Protein AF-U2D184-F1 (afdb_monomer_lite)

Foldseek 3Di:
DDDDDDDDPPDDPDDDDDDDDDDDDDDDDDDPDDDPDDPPDQAEEEEEELCQQQDPADQADDQLSQLVCQLVVVVVHHYAYDNYCPCLVVGQAYEYEYEALPRDDDPVSVPDPRYDYFYCNVPQLHTDDDDPSSQLAAGNLCNCVVVCVVQQPDPVSCVSRLNSPAEQEHAQKEADCPLPVPHSRNVGNFIEGGHQCVRRDDLNHQEYEHAYQAQVRYPCNVVSLVVVQVSLGAYAYPHAHAPVPDDPVNVVSVVSGHHDDDGHHDPPDPVD

Sequence (272 aa):
CRNHGSKWKIILPGRMQGKGRKKRGSQRGEENRNYPYGKEQALRIGIIDADLLYRKRHRFPNLACMKLSAYWKEQGFETELLLDYSQAGEYDRLYVSKVFTDTFVPEHILTRETTIYGGTGFFYDKAPVLPEAVEHHTPDYHLYDQMVKEHSEGEKKKKEFQFYTEYSIGFLTRGCFRKCSFCVNKNSTGAAPASPLEEFYDPSRKKLCFLDDNFFACAGWEKIFSSVLETGRRFQFRQGLDLRIMQKRQMELLASGKLDNGMIFAFDHIKD

Structure (mmCIF, N/CA/C/O backbone):
data_AF-U2D184-F1
#
_entry.id   AF-U2D184-F1
#
loop_
_atom_site.group_PDB
_atom_site.id
_atom_site.type_symbol
_atom_site.label_atom_id
_atom_site.label_alt_id
_atom_site.label_comp_id
_atom_site.label_asym_id
_atom_site.label_entity_id
_atom_site.label_seq_id
_atom_site.pdbx_PDB_ins_code
_atom_site.Cartn_x
_atom_site.Cartn_y
_atom_site.Cartn_z
_atom_site.occupancy
_atom_site.B_iso_or_equiv
_atom_site.auth_seq_id
_atom_site.auth_comp_id
_atom_site.auth_asym_id
_atom_site.auth_atom_id
_atom_site.pdbx_PDB_model_num
ATOM 1 N N . CYS A 1 1 ? -16.614 10.306 -38.871 1.00 27.78 1 CYS A N 1
ATOM 2 C CA . CYS A 1 1 ? -15.542 10.173 -39.879 1.00 27.78 1 CYS A CA 1
ATOM 3 C C . CYS A 1 1 ? -14.256 9.667 -39.228 1.00 27.78 1 CYS A C 1
ATOM 5 O O . CYS A 1 1 ? -13.783 10.307 -38.307 1.00 27.78 1 CYS A O 1
ATOM 7 N N . ARG A 1 2 ? -13.728 8.549 -39.755 1.00 25.23 2 ARG A N 1
ATOM 8 C CA . ARG A 1 2 ? -12.361 7.992 -39.616 1.00 25.23 2 ARG A CA 1
ATOM 9 C C . ARG A 1 2 ? -11.878 7.501 -38.235 1.00 25.23 2 ARG A C 1
ATOM 11 O O . ARG A 1 2 ? -11.193 8.196 -37.502 1.00 25.23 2 ARG A O 1
ATOM 18 N N . ASN A 1 3 ? -12.175 6.221 -37.994 1.00 31.17 3 ASN A N 1
ATOM 19 C CA . ASN A 1 3 ? -11.255 5.140 -37.594 1.00 31.17 3 ASN A CA 1
ATOM 20 C C . ASN A 1 3 ? -9.757 5.504 -37.539 1.00 31.17 3 ASN A C 1
ATOM 22 O O . ASN A 1 3 ? -9.247 5.831 -38.602 1.00 31.17 3 ASN A O 1
ATOM 26 N N . HIS A 1 4 ? -9.098 5.334 -36.381 1.00 30.36 4 HIS A N 1
ATOM 27 C CA . HIS A 1 4 ? -7.704 4.898 -36.092 1.00 30.36 4 HIS A CA 1
ATOM 28 C C . HIS A 1 4 ? -7.769 4.396 -34.620 1.00 30.36 4 HIS A C 1
ATOM 30 O O . HIS A 1 4 ? -8.257 5.127 -33.772 1.00 30.36 4 HIS A O 1
ATOM 36 N N . GLY A 1 5 ? -7.423 3.185 -34.181 1.00 27.02 5 GLY A N 1
ATOM 37 C CA . GLY A 1 5 ? -6.553 2.165 -34.746 1.00 27.02 5 GLY A CA 1
ATOM 38 C C . GLY A 1 5 ? -5.282 2.004 -33.903 1.00 27.02 5 GLY A C 1
ATOM 39 O O . GLY A 1 5 ? -4.211 2.307 -34.404 1.00 27.02 5 GLY A O 1
ATOM 40 N N . SER A 1 6 ? -5.377 1.528 -32.655 1.00 27.25 6 SER A N 1
ATOM 41 C CA . SER A 1 6 ? -4.220 1.071 -31.850 1.00 27.25 6 SER A CA 1
ATOM 42 C C . SER A 1 6 ? -4.719 0.262 -30.641 1.00 27.25 6 SER A C 1
ATOM 44 O O . SER A 1 6 ? -5.140 0.800 -29.628 1.00 27.25 6 SER A O 1
ATOM 46 N N . LYS A 1 7 ? -5.008 -1.027 -30.847 1.00 25.62 7 LYS A N 1
ATOM 47 C CA . LYS A 1 7 ? -4.129 -2.173 -30.533 1.00 25.62 7 LYS A CA 1
ATOM 48 C C . LYS A 1 7 ? -3.760 -2.271 -29.048 1.00 25.62 7 LYS A C 1
ATOM 50 O O . LYS A 1 7 ? -2.733 -1.784 -28.598 1.00 25.62 7 LYS A O 1
ATOM 55 N N . TRP A 1 8 ? -4.612 -3.000 -28.337 1.00 28.66 8 TRP A N 1
ATOM 56 C CA . TRP A 1 8 ? -4.304 -3.726 -27.112 1.00 28.66 8 TRP A CA 1
ATOM 57 C C . TRP A 1 8 ? -3.008 -4.546 -27.267 1.00 28.66 8 TRP A C 1
ATOM 59 O O . TRP A 1 8 ? -2.860 -5.261 -28.258 1.00 28.66 8 TRP A O 1
ATOM 69 N N . LYS A 1 9 ? -2.111 -4.513 -26.275 1.00 30.58 9 LYS A N 1
ATOM 70 C CA . LYS A 1 9 ? -1.079 -5.547 -26.067 1.00 30.58 9 LYS A CA 1
ATOM 71 C C . LYS A 1 9 ? -1.371 -6.232 -24.723 1.00 30.58 9 LYS A C 1
ATOM 73 O O . LYS A 1 9 ? -0.627 -6.103 -23.765 1.00 30.58 9 LYS A O 1
ATOM 78 N N . ILE A 1 10 ? -2.516 -6.916 -24.640 1.00 37.09 10 ILE A N 1
ATOM 79 C CA . ILE A 1 10 ? -2.749 -7.950 -23.622 1.00 37.09 10 ILE A CA 1
ATOM 80 C C . ILE A 1 10 ? -2.405 -9.269 -24.308 1.00 37.09 10 ILE A C 1
ATOM 82 O O . ILE A 1 10 ? -3.189 -9.771 -25.110 1.00 37.09 10 ILE A O 1
ATOM 86 N N . ILE A 1 11 ? -1.213 -9.803 -24.046 1.00 33.84 11 ILE A N 1
ATOM 87 C CA . ILE A 1 11 ? -0.874 -11.176 -24.426 1.00 33.84 11 ILE A CA 1
ATOM 88 C C . ILE A 1 11 ? -1.089 -12.031 -23.180 1.00 33.84 11 ILE A C 1
ATOM 90 O O . ILE A 1 11 ? -0.203 -12.168 -22.343 1.00 33.84 11 ILE A O 1
ATOM 94 N N . LEU A 1 12 ? -2.294 -12.583 -23.050 1.00 34.31 12 LEU A N 1
ATOM 95 C CA . LEU A 1 12 ? -2.502 -13.798 -22.265 1.00 34.31 12 LEU A CA 1
ATOM 96 C C . LEU A 1 12 ? -2.220 -14.985 -23.201 1.00 34.31 12 LEU A C 1
ATOM 98 O O . LEU A 1 12 ? -2.667 -14.951 -24.352 1.00 34.31 12 LEU A O 1
ATOM 102 N N . PRO A 1 13 ? -1.481 -16.025 -22.778 1.00 37.94 13 PRO A N 1
ATOM 103 C CA . PRO A 1 13 ? -1.196 -17.161 -23.647 1.00 37.94 13 PRO A CA 1
ATOM 104 C C . PRO A 1 13 ? -2.495 -17.909 -23.991 1.00 37.94 13 PRO A C 1
ATOM 106 O O . PRO A 1 13 ? -3.170 -18.460 -23.122 1.00 37.94 13 PRO A O 1
ATOM 109 N N . GLY A 1 14 ? -2.859 -17.913 -25.276 1.00 32.62 14 GLY A N 1
ATOM 110 C CA . GLY A 1 14 ? -4.013 -18.640 -25.803 1.00 32.62 14 GLY A CA 1
ATOM 111 C C . GLY A 1 14 ? -3.769 -20.153 -25.864 1.00 32.62 14 GLY A C 1
ATOM 112 O O . GLY A 1 14 ? -2.711 -20.607 -26.295 1.00 32.62 14 GLY A O 1
ATOM 113 N N . ARG A 1 15 ? -4.769 -20.953 -25.470 1.00 35.16 15 ARG A N 1
ATOM 114 C CA . ARG A 1 15 ? -4.782 -22.414 -25.666 1.00 35.16 15 ARG A CA 1
ATOM 115 C C . ARG A 1 15 ? -4.910 -22.744 -27.159 1.00 35.16 15 ARG A C 1
ATOM 117 O O . ARG A 1 15 ? -5.963 -22.506 -27.746 1.00 35.16 15 ARG A O 1
ATOM 124 N N . MET A 1 16 ? -3.889 -23.353 -27.763 1.00 33.38 16 MET A N 1
ATOM 125 C CA . MET A 1 16 ? -4.011 -23.970 -29.092 1.00 33.38 16 MET A CA 1
ATOM 126 C C . MET A 1 16 ? -4.602 -25.384 -28.983 1.00 33.38 16 MET A C 1
ATOM 128 O O . MET A 1 16 ? -4.103 -26.226 -28.239 1.00 33.38 16 MET A O 1
ATOM 132 N N . GLN A 1 17 ? -5.666 -25.647 -29.749 1.00 31.55 17 GLN A N 1
ATOM 133 C CA . GLN A 1 17 ? -6.258 -26.975 -29.927 1.00 31.55 17 GLN A CA 1
ATOM 134 C C . GLN A 1 17 ? -5.356 -27.843 -30.820 1.00 31.55 17 GLN A C 1
ATOM 136 O O . GLN A 1 17 ? -5.179 -27.555 -32.002 1.00 31.55 17 GLN A O 1
ATOM 141 N N . GLY A 1 18 ? -4.812 -28.926 -30.262 1.00 32.84 18 GLY A N 1
ATOM 142 C CA . GLY A 1 18 ? -4.086 -29.961 -30.999 1.00 32.84 18 GLY A CA 1
ATOM 143 C C . GLY A 1 18 ? -4.972 -31.177 -31.276 1.00 32.84 18 GLY A C 1
ATOM 144 O O . GLY A 1 18 ? -5.536 -31.768 -30.357 1.00 32.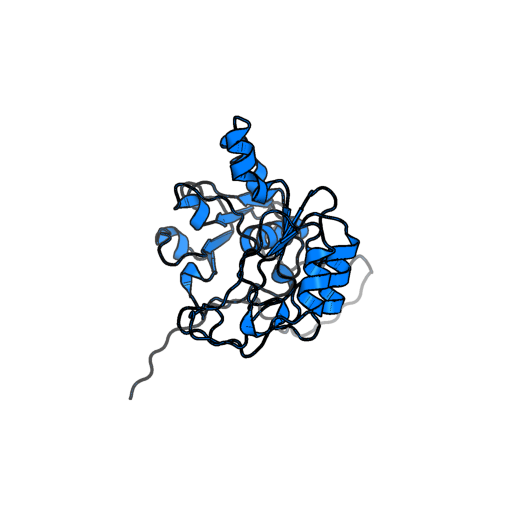84 18 GLY A O 1
ATOM 145 N N . LYS A 1 19 ? -5.092 -31.553 -32.555 1.00 31.39 19 LYS A N 1
ATOM 146 C CA . LYS A 1 19 ? -5.789 -32.759 -33.031 1.00 31.39 19 LYS A CA 1
ATOM 147 C C . LYS A 1 19 ? -5.117 -34.032 -32.503 1.00 31.39 19 LYS A C 1
ATOM 149 O O . LYS A 1 19 ? -3.895 -34.128 -32.443 1.00 31.39 19 LYS A O 1
ATOM 154 N N . GLY A 1 20 ? -5.940 -35.017 -32.149 1.00 29.98 20 GLY A N 1
ATOM 155 C CA . GLY A 1 20 ? -5.514 -36.227 -31.457 1.00 29.98 20 GLY A CA 1
ATOM 156 C C . GLY A 1 20 ? -4.716 -37.231 -32.291 1.00 29.98 20 GLY A C 1
ATOM 157 O O . GLY A 1 20 ? -4.905 -37.386 -33.497 1.00 29.98 20 GLY A O 1
ATOM 158 N N . ARG A 1 21 ? -3.898 -38.013 -31.582 1.00 29.84 21 ARG A N 1
ATOM 159 C CA . ARG A 1 21 ? -3.527 -39.377 -31.965 1.00 29.84 21 ARG A CA 1
ATOM 160 C C . ARG A 1 21 ? -3.223 -40.190 -30.702 1.00 29.84 21 ARG A C 1
ATOM 162 O O . ARG A 1 21 ? -2.377 -39.815 -29.901 1.00 29.84 21 ARG A O 1
ATOM 169 N N . LYS A 1 22 ? -3.959 -41.290 -30.517 1.00 34.06 22 LYS A N 1
ATOM 170 C CA . LYS A 1 22 ? -3.797 -42.259 -29.420 1.00 3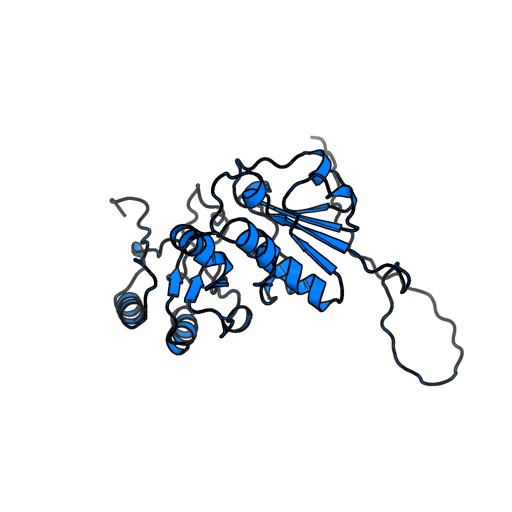4.06 22 LYS A CA 1
ATOM 171 C C . LYS A 1 22 ? -2.453 -42.985 -29.527 1.00 34.06 22 LYS A C 1
ATOM 173 O O . LYS A 1 22 ? -2.159 -43.504 -30.600 1.00 34.06 22 LYS A O 1
ATOM 178 N N . LYS A 1 23 ? -1.765 -43.180 -28.396 1.00 31.47 23 LYS A N 1
ATOM 179 C CA . LYS A 1 23 ? -1.104 -44.446 -28.018 1.00 31.47 23 LYS A CA 1
ATOM 180 C C . LYS A 1 23 ? -0.955 -44.523 -26.489 1.00 31.47 23 LYS A C 1
ATOM 182 O O . LYS A 1 23 ? -0.742 -43.516 -25.830 1.00 31.47 23 LYS A O 1
ATOM 187 N N . ARG A 1 24 ? -1.188 -45.726 -25.958 1.00 30.42 24 ARG A N 1
ATOM 188 C CA . ARG A 1 24 ? -1.260 -46.101 -24.535 1.00 30.42 24 ARG A CA 1
ATOM 189 C C . ARG A 1 24 ? 0.140 -46.267 -23.931 1.00 30.42 24 ARG A C 1
ATOM 191 O O . ARG A 1 24 ? 1.001 -46.811 -24.615 1.00 30.42 24 ARG A O 1
ATOM 198 N N . GLY A 1 25 ? 0.293 -45.961 -22.639 1.00 27.83 25 GLY A N 1
ATOM 199 C CA . GLY A 1 25 ? 1.329 -46.572 -21.797 1.00 27.83 25 GLY A CA 1
ATOM 200 C C . GLY A 1 25 ? 1.828 -45.731 -20.616 1.00 27.83 25 GLY A C 1
ATOM 201 O O . GLY A 1 25 ? 2.583 -44.796 -20.824 1.00 27.83 25 GLY A O 1
ATOM 202 N N . SER A 1 26 ? 1.498 -46.195 -19.404 1.00 31.22 26 SER A N 1
ATOM 203 C CA . SER A 1 26 ? 2.203 -46.003 -18.120 1.00 31.22 26 SER A CA 1
ATOM 204 C C . SER A 1 26 ? 2.057 -44.676 -17.354 1.00 31.22 26 SER A C 1
ATOM 206 O O . SER A 1 26 ? 2.482 -43.613 -17.786 1.00 31.22 26 SER A O 1
ATOM 208 N N . GLN A 1 27 ? 1.517 -44.805 -16.137 1.00 39.19 27 GLN A N 1
ATOM 209 C CA . GLN A 1 27 ? 1.362 -43.783 -15.100 1.00 39.19 27 GLN A CA 1
ATOM 210 C C . GLN A 1 27 ? 2.716 -43.258 -14.592 1.00 39.19 27 GLN A C 1
ATOM 212 O O . GLN A 1 27 ? 3.567 -44.053 -14.193 1.00 39.19 27 GLN A O 1
ATOM 217 N N . ARG A 1 28 ? 2.877 -41.928 -14.540 1.00 32.84 28 ARG A N 1
ATOM 218 C CA . ARG A 1 28 ? 3.725 -41.180 -13.589 1.00 32.84 28 ARG A CA 1
ATOM 219 C C . ARG A 1 28 ? 3.433 -39.676 -13.720 1.00 32.84 28 ARG A C 1
ATOM 221 O O . ARG A 1 28 ? 3.534 -39.152 -14.819 1.00 32.84 28 ARG A O 1
ATOM 228 N N . GLY A 1 29 ? 3.058 -39.057 -12.594 1.00 31.94 29 GLY A N 1
ATOM 229 C CA . GLY A 1 29 ? 3.031 -37.618 -12.268 1.00 31.94 29 GLY A CA 1
ATOM 230 C C . GLY A 1 29 ? 2.712 -36.606 -13.374 1.00 31.94 29 GLY A C 1
ATOM 231 O O . GLY A 1 29 ? 3.559 -36.315 -14.212 1.00 31.94 29 GLY A O 1
ATOM 232 N N . GLU A 1 30 ? 1.534 -35.983 -13.310 1.00 32.66 30 GLU A N 1
ATOM 233 C CA . GLU A 1 30 ? 1.203 -34.790 -14.100 1.00 32.66 30 GLU A CA 1
ATOM 234 C C . GLU A 1 30 ? 2.039 -33.584 -13.632 1.00 32.66 30 GLU A C 1
ATOM 236 O O . GLU A 1 30 ? 1.683 -32.870 -12.699 1.00 32.66 30 GLU A O 1
ATOM 241 N N . GLU A 1 31 ? 3.177 -33.347 -14.286 1.00 38.03 31 GLU A N 1
ATOM 242 C CA . GLU A 1 31 ? 3.854 -32.051 -14.253 1.00 38.03 31 GLU A CA 1
ATOM 243 C C . GLU A 1 31 ? 3.118 -31.082 -15.191 1.00 38.03 31 GLU A C 1
ATOM 245 O O . GLU A 1 31 ? 3.177 -31.204 -16.417 1.00 38.03 31 GLU A O 1
ATOM 250 N N . ASN A 1 32 ? 2.451 -30.081 -14.617 1.00 36.94 32 ASN A N 1
ATOM 251 C CA . ASN A 1 32 ? 1.910 -28.936 -15.347 1.00 36.94 32 ASN A CA 1
ATOM 252 C C . ASN A 1 32 ? 3.077 -28.047 -15.829 1.00 36.94 32 ASN A C 1
ATOM 254 O O . ASN A 1 32 ? 3.451 -27.071 -15.184 1.00 36.94 32 ASN A O 1
ATOM 258 N N . ARG A 1 33 ? 3.709 -28.409 -16.951 1.00 46.69 33 ARG A N 1
ATOM 259 C CA . ARG A 1 33 ? 4.746 -27.599 -17.610 1.00 46.69 33 ARG A CA 1
ATOM 260 C C . ARG A 1 33 ? 4.146 -26.844 -18.786 1.00 46.69 33 ARG A C 1
ATOM 262 O O . ARG A 1 33 ? 3.917 -27.422 -19.841 1.00 46.69 33 ARG A O 1
ATOM 269 N N . ASN A 1 34 ? 3.953 -25.541 -18.614 1.00 36.81 34 ASN A N 1
ATOM 270 C CA . ASN A 1 34 ? 3.871 -24.603 -19.731 1.00 36.81 34 ASN A CA 1
ATOM 271 C C . ASN A 1 34 ? 4.454 -23.244 -19.317 1.00 36.81 34 ASN A C 1
ATOM 273 O O . ASN A 1 34 ? 3.750 -22.246 -19.210 1.00 36.81 34 ASN A O 1
ATOM 277 N N . TYR A 1 35 ? 5.766 -23.219 -19.089 1.00 48.88 35 TYR A N 1
ATOM 278 C CA . TYR A 1 35 ? 6.556 -21.993 -19.160 1.00 48.88 35 TYR A CA 1
ATOM 279 C C . TYR A 1 35 ? 7.661 -22.206 -20.203 1.00 48.88 35 TYR A C 1
ATOM 281 O O . TYR A 1 35 ? 8.297 -23.259 -20.189 1.00 48.88 35 TYR A O 1
ATOM 289 N N . PRO A 1 36 ? 7.882 -21.258 -21.131 1.00 47.44 36 PRO A N 1
ATOM 290 C CA . PRO A 1 36 ? 8.818 -21.416 -22.249 1.00 47.44 36 PRO A CA 1
ATOM 291 C C . PRO A 1 36 ? 10.305 -21.381 -21.845 1.00 47.44 36 PRO A C 1
ATOM 293 O O . PRO A 1 36 ? 11.165 -21.363 -22.720 1.00 47.44 36 PRO A O 1
ATOM 296 N N . TYR A 1 37 ? 10.621 -21.385 -20.548 1.00 51.22 37 TYR A N 1
ATOM 297 C CA . TYR A 1 37 ? 11.978 -21.276 -20.020 1.00 51.22 37 TYR A CA 1
ATOM 298 C C . TYR A 1 37 ? 12.423 -22.616 -19.414 1.00 51.22 37 TYR A C 1
ATOM 300 O O . TYR A 1 37 ? 11.684 -23.249 -18.658 1.00 51.22 37 TYR A O 1
ATOM 308 N N . GLY A 1 38 ? 13.614 -23.082 -19.805 1.00 47.16 38 GLY A N 1
ATOM 309 C CA . GLY A 1 38 ? 14.220 -24.313 -19.291 1.00 47.16 38 GLY A CA 1
ATOM 310 C C . GLY A 1 38 ? 14.569 -24.208 -17.802 1.00 47.16 38 GLY A C 1
ATOM 311 O O . GLY A 1 38 ? 14.731 -23.115 -17.273 1.00 47.16 38 GLY A O 1
ATOM 312 N N . LYS A 1 39 ? 14.713 -25.359 -17.135 1.00 44.34 39 LYS A N 1
ATOM 313 C CA . LYS A 1 39 ? 14.926 -25.524 -15.680 1.00 44.34 39 LYS A CA 1
ATOM 314 C C . LYS A 1 39 ? 16.152 -24.804 -15.064 1.00 44.34 39 LYS A C 1
ATOM 316 O O . LYS A 1 39 ? 16.350 -24.940 -13.864 1.00 44.34 39 LYS A O 1
ATOM 321 N N . GLU A 1 40 ? 16.958 -24.068 -15.831 1.00 54.41 40 GLU A N 1
ATOM 322 C CA . GLU A 1 40 ? 18.253 -23.508 -15.392 1.00 54.41 40 GLU A CA 1
ATOM 323 C C . GLU A 1 40 ? 18.349 -21.969 -15.406 1.00 54.41 40 GLU A C 1
ATOM 325 O O . GLU A 1 40 ? 19.341 -21.430 -14.928 1.00 54.41 40 GLU A O 1
ATOM 330 N N . GLN A 1 41 ? 17.330 -21.237 -15.872 1.00 54.81 41 GLN A N 1
ATOM 331 C CA . GLN A 1 41 ? 17.255 -19.777 -15.702 1.00 54.81 41 GLN A CA 1
ATOM 332 C C . GLN A 1 41 ? 16.074 -19.440 -14.792 1.00 54.81 41 GLN A C 1
ATOM 334 O O . GLN A 1 41 ? 14.918 -19.483 -15.215 1.00 54.81 41 GLN A O 1
ATOM 339 N N . ALA A 1 42 ? 16.357 -19.146 -13.521 1.00 71.31 42 ALA A N 1
ATOM 340 C CA . ALA A 1 42 ? 15.357 -18.582 -12.623 1.00 71.31 42 ALA A CA 1
ATOM 341 C C . ALA A 1 42 ? 15.019 -17.170 -13.123 1.00 71.31 42 ALA A C 1
ATOM 343 O O . ALA A 1 42 ? 15.900 -16.315 -13.168 1.00 71.31 42 ALA A O 1
ATOM 344 N N . LEU A 1 43 ? 13.770 -16.942 -13.549 1.00 85.69 43 LEU A N 1
ATOM 345 C CA . LEU A 1 43 ? 13.327 -15.611 -13.972 1.00 85.69 43 LEU A CA 1
ATOM 346 C C . LEU A 1 43 ? 13.519 -14.623 -12.813 1.00 85.69 43 LEU A C 1
ATOM 348 O O . LEU A 1 43 ? 13.014 -14.862 -11.713 1.00 85.69 43 LEU A O 1
ATOM 352 N N . ARG A 1 44 ? 14.209 -13.510 -13.076 1.00 94.12 44 ARG A N 1
ATOM 353 C CA . ARG A 1 44 ? 14.414 -12.409 -12.127 1.00 94.12 44 ARG A CA 1
ATOM 354 C C . ARG A 1 44 ? 13.394 -11.308 -12.375 1.00 94.12 44 ARG A C 1
ATOM 356 O O . ARG A 1 44 ? 13.294 -10.760 -13.477 1.00 94.12 44 ARG A O 1
ATOM 363 N N . ILE A 1 45 ? 12.644 -10.958 -11.336 1.00 97.75 45 ILE A N 1
ATOM 364 C CA . ILE A 1 45 ? 11.582 -9.956 -11.390 1.00 97.75 45 ILE A CA 1
ATOM 365 C C . ILE A 1 45 ? 12.028 -8.691 -10.654 1.00 97.75 45 ILE A C 1
ATOM 367 O O . ILE A 1 45 ? 12.199 -8.693 -9.437 1.00 97.75 45 ILE A O 1
ATOM 371 N N . GLY A 1 46 ? 12.168 -7.588 -11.383 1.00 98.12 46 GLY A N 1
ATOM 372 C CA . GLY A 1 46 ? 12.436 -6.283 -10.789 1.00 98.12 46 GLY A CA 1
ATOM 373 C C . GLY A 1 46 ? 11.139 -5.576 -10.406 1.00 98.12 46 GLY A C 1
ATOM 374 O O . GLY A 1 46 ? 10.211 -5.482 -11.211 1.00 98.12 46 GLY A O 1
ATOM 375 N N . ILE A 1 47 ? 11.071 -5.055 -9.186 1.00 98.62 47 ILE A N 1
ATOM 376 C CA . ILE A 1 47 ? 9.962 -4.252 -8.672 1.00 98.62 47 ILE A CA 1
ATOM 377 C C . ILE A 1 47 ? 10.448 -2.814 -8.483 1.00 98.62 47 ILE A C 1
ATOM 379 O O . ILE A 1 47 ? 11.446 -2.568 -7.813 1.00 98.62 47 ILE A O 1
ATOM 383 N N . ILE A 1 48 ? 9.732 -1.853 -9.060 1.00 98.62 48 ILE A N 1
ATOM 384 C CA . ILE A 1 48 ? 10.031 -0.425 -8.974 1.00 98.62 48 ILE A CA 1
ATOM 385 C C . ILE A 1 48 ? 8.847 0.292 -8.330 1.00 98.62 48 ILE A C 1
ATOM 387 O O . ILE A 1 48 ? 7.743 0.352 -8.878 1.00 98.62 48 ILE A O 1
ATOM 391 N N . ASP A 1 49 ? 9.115 0.904 -7.183 1.00 98.56 49 ASP A N 1
ATOM 392 C CA . ASP A 1 49 ? 8.269 1.927 -6.586 1.00 98.56 49 ASP A CA 1
ATOM 393 C C . ASP A 1 49 ? 8.711 3.302 -7.108 1.00 98.56 49 ASP A C 1
ATOM 395 O O . ASP A 1 49 ? 9.693 3.880 -6.641 1.00 98.56 49 ASP A O 1
ATOM 399 N N . ALA A 1 50 ? 8.019 3.820 -8.124 1.00 98.50 50 ALA A N 1
ATOM 400 C CA . ALA A 1 50 ? 8.433 5.049 -8.802 1.00 98.50 50 ALA A CA 1
ATOM 401 C C . ALA A 1 50 ? 8.453 6.260 -7.856 1.00 98.50 50 ALA A C 1
ATOM 403 O O . ALA A 1 50 ? 9.278 7.165 -8.000 1.00 98.50 50 ALA A O 1
ATOM 404 N N . ASP A 1 51 ? 7.541 6.281 -6.883 1.00 98.25 51 ASP A N 1
ATOM 405 C CA . ASP A 1 51 ? 7.425 7.372 -5.925 1.00 98.25 51 ASP A CA 1
ATOM 406 C C . ASP A 1 51 ? 8.577 7.355 -4.919 1.00 98.25 51 ASP A C 1
ATOM 408 O O . ASP A 1 51 ? 9.065 8.427 -4.557 1.00 98.25 51 ASP A O 1
ATOM 412 N N . LEU A 1 52 ? 9.050 6.166 -4.528 1.00 97.31 52 LEU A N 1
ATOM 413 C CA . LEU A 1 52 ? 10.270 6.007 -3.736 1.00 97.31 52 LEU A CA 1
ATOM 414 C C . LEU A 1 52 ? 11.490 6.584 -4.468 1.00 97.31 52 LEU A C 1
ATOM 416 O O . LEU A 1 52 ? 12.248 7.339 -3.866 1.00 97.31 52 LEU A O 1
ATOM 420 N N . LEU A 1 53 ? 11.651 6.278 -5.761 1.00 96.69 53 LEU A N 1
ATOM 421 C CA . LEU A 1 53 ? 12.821 6.708 -6.541 1.00 96.69 53 LEU A CA 1
ATOM 422 C C . LEU A 1 53 ? 12.838 8.209 -6.847 1.00 96.69 53 LEU A C 1
ATOM 424 O O . LEU A 1 53 ? 13.901 8.814 -6.973 1.00 96.69 53 LEU A O 1
ATOM 428 N N . TYR A 1 54 ? 11.666 8.826 -6.993 1.00 97.06 54 TYR A N 1
ATOM 429 C CA . TYR A 1 54 ? 11.568 10.233 -7.380 1.00 97.06 54 TYR A CA 1
ATOM 430 C C . TYR A 1 54 ? 11.506 11.193 -6.186 1.00 97.06 54 TYR A C 1
ATOM 432 O O . TYR A 1 54 ? 11.978 12.333 -6.258 1.00 97.06 54 TYR A O 1
ATOM 440 N N . ARG A 1 55 ? 10.886 10.782 -5.074 1.00 93.69 55 ARG A N 1
ATOM 441 C CA . ARG A 1 55 ? 10.543 11.701 -3.982 1.00 93.69 55 ARG A CA 1
ATOM 442 C C . ARG A 1 55 ? 11.610 11.692 -2.896 1.00 93.69 55 ARG A C 1
ATOM 444 O O . ARG A 1 55 ? 11.843 10.688 -2.240 1.00 93.69 55 ARG A O 1
ATOM 451 N N . LYS A 1 56 ? 12.133 12.881 -2.568 1.00 87.25 56 LYS A N 1
ATOM 452 C CA . LYS A 1 56 ? 13.140 13.084 -1.500 1.00 87.25 56 LYS A CA 1
ATOM 453 C C . LYS A 1 56 ? 12.753 12.514 -0.128 1.00 87.25 56 LYS A C 1
ATOM 455 O O . LYS A 1 56 ? 13.624 12.256 0.694 1.00 87.25 56 LYS A O 1
ATOM 460 N N . ARG A 1 57 ? 11.454 12.424 0.175 1.00 87.06 57 ARG A N 1
ATOM 461 C CA . ARG A 1 57 ? 10.931 11.896 1.443 1.00 87.06 57 ARG A CA 1
ATOM 462 C C . ARG A 1 57 ? 9.724 11.012 1.166 1.00 87.06 57 ARG A C 1
ATOM 464 O O . ARG A 1 57 ? 8.589 11.487 1.201 1.00 87.06 57 ARG A O 1
ATOM 471 N N . HIS A 1 58 ? 9.975 9.736 0.907 1.00 92.88 58 HIS A N 1
ATOM 472 C CA . HIS A 1 58 ? 8.934 8.732 0.727 1.00 92.88 58 HIS A CA 1
ATOM 473 C C . HIS A 1 58 ? 8.841 7.831 1.966 1.00 92.88 58 HIS A C 1
ATOM 475 O O . HIS A 1 58 ? 9.769 7.098 2.297 1.00 92.88 58 HIS A O 1
ATOM 481 N N . ARG A 1 59 ? 7.735 7.931 2.712 1.00 92.44 59 ARG A N 1
ATOM 482 C CA . ARG A 1 59 ? 7.590 7.338 4.060 1.00 92.44 59 ARG A CA 1
ATOM 483 C C . ARG A 1 59 ? 6.510 6.260 4.151 1.00 92.44 59 ARG A C 1
ATOM 485 O O . ARG A 1 59 ? 6.042 5.959 5.247 1.00 92.44 59 ARG A O 1
ATOM 492 N N . PHE A 1 60 ? 6.045 5.750 3.020 1.00 96.56 60 PHE A N 1
ATOM 493 C CA . PHE A 1 60 ? 4.928 4.822 2.980 1.00 96.56 60 PHE A CA 1
ATOM 494 C C . PHE A 1 60 ? 5.163 3.795 1.874 1.00 96.56 60 PHE A C 1
ATOM 496 O O . PHE A 1 60 ? 5.401 4.227 0.756 1.00 96.56 60 PHE A O 1
ATOM 503 N N . PRO A 1 61 ? 5.103 2.483 2.146 1.00 97.81 61 PRO A N 1
ATOM 504 C CA . PRO A 1 61 ? 5.352 1.477 1.121 1.00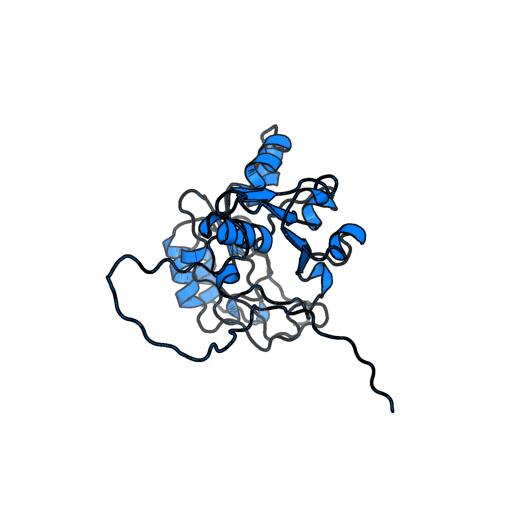 97.81 61 PRO A CA 1
ATOM 505 C C . PRO A 1 61 ? 4.238 1.445 0.075 1.00 97.81 61 PRO A C 1
ATOM 507 O O . PRO A 1 61 ? 3.064 1.697 0.367 1.00 97.81 61 PRO A O 1
ATOM 510 N N . ASN A 1 62 ? 4.590 1.043 -1.140 1.00 98.56 62 ASN A N 1
ATOM 511 C CA . ASN A 1 62 ? 3.633 0.809 -2.205 1.00 98.56 62 ASN A CA 1
ATOM 512 C C . ASN A 1 62 ? 3.032 -0.599 -2.071 1.00 98.56 62 ASN A C 1
ATOM 514 O O . ASN A 1 62 ? 3.691 -1.610 -2.319 1.00 98.56 62 ASN A O 1
ATOM 518 N N . LEU A 1 63 ? 1.758 -0.669 -1.673 1.00 98.56 63 LEU A N 1
ATOM 519 C CA . LEU A 1 63 ? 1.056 -1.938 -1.450 1.00 98.56 63 LEU A CA 1
ATOM 520 C C . LEU A 1 63 ? 1.035 -2.828 -2.701 1.00 98.56 63 LEU A C 1
ATOM 522 O O . LEU A 1 63 ? 1.199 -4.039 -2.580 1.00 98.56 63 LEU A O 1
ATOM 526 N N . ALA A 1 64 ? 0.895 -2.242 -3.894 1.00 98.50 64 ALA A N 1
ATOM 527 C CA . ALA A 1 64 ? 0.919 -3.006 -5.137 1.00 98.50 64 ALA A CA 1
ATOM 528 C C . ALA A 1 64 ? 2.290 -3.658 -5.375 1.00 98.50 64 ALA A C 1
ATOM 530 O O . ALA A 1 64 ? 2.344 -4.822 -5.760 1.00 98.50 64 ALA A O 1
ATOM 531 N N . CYS A 1 65 ? 3.388 -2.949 -5.084 1.00 98.81 65 CYS A N 1
ATOM 532 C CA . CYS A 1 65 ? 4.739 -3.512 -5.151 1.00 98.81 65 CYS A CA 1
ATOM 533 C C . CYS A 1 65 ? 4.906 -4.697 -4.191 1.00 98.81 65 CYS A C 1
ATOM 535 O O . CYS A 1 65 ? 5.399 -5.746 -4.602 1.00 98.81 65 CYS A O 1
ATOM 537 N N . MET A 1 66 ? 4.450 -4.561 -2.939 1.00 98.88 66 MET A N 1
ATOM 538 C CA . MET A 1 66 ? 4.528 -5.643 -1.947 1.00 98.88 66 MET A CA 1
ATOM 539 C C . MET A 1 66 ? 3.724 -6.878 -2.375 1.00 98.88 66 MET A C 1
ATOM 541 O O . MET A 1 66 ? 4.223 -7.997 -2.272 1.00 98.88 66 MET A O 1
ATOM 545 N N . LYS A 1 67 ? 2.501 -6.690 -2.890 1.00 98.75 67 LYS A N 1
ATOM 546 C CA . LYS A 1 67 ? 1.651 -7.790 -3.376 1.00 98.75 67 LYS A CA 1
ATOM 547 C C . LYS A 1 67 ? 2.241 -8.477 -4.614 1.00 98.75 67 LYS A C 1
ATOM 549 O O . LYS A 1 67 ? 2.269 -9.702 -4.681 1.00 98.75 67 LYS A O 1
ATOM 554 N N . LEU A 1 68 ? 2.772 -7.705 -5.568 1.00 98.62 68 LEU A N 1
ATOM 555 C CA . LEU A 1 68 ? 3.465 -8.240 -6.746 1.00 98.62 68 LEU A CA 1
ATOM 556 C C . LEU A 1 68 ? 4.697 -9.061 -6.357 1.00 98.62 68 LEU A C 1
ATOM 558 O O . LEU A 1 68 ? 4.889 -10.150 -6.893 1.00 98.62 68 LEU A O 1
ATOM 562 N N . SER A 1 69 ? 5.509 -8.560 -5.423 1.00 98.62 69 SER A N 1
ATOM 563 C CA . SER A 1 69 ? 6.683 -9.280 -4.926 1.00 98.62 69 SER A CA 1
ATOM 564 C C . SER A 1 69 ? 6.299 -10.630 -4.317 1.00 98.62 69 SER A C 1
ATOM 566 O O . SER A 1 69 ? 6.831 -11.661 -4.723 1.00 98.62 69 SER A O 1
ATOM 568 N N . ALA A 1 70 ? 5.337 -10.644 -3.393 1.00 98.38 70 ALA A N 1
ATOM 569 C CA . ALA A 1 70 ? 4.916 -11.876 -2.735 1.00 98.38 70 ALA A CA 1
ATOM 570 C C . ALA A 1 70 ? 4.310 -12.887 -3.723 1.00 98.38 70 ALA A C 1
ATOM 572 O O . ALA A 1 70 ? 4.708 -14.050 -3.707 1.00 98.38 70 ALA A O 1
ATOM 573 N N . TYR A 1 71 ? 3.469 -12.432 -4.660 1.00 98.25 71 TYR A N 1
ATOM 574 C CA . TYR A 1 71 ? 2.904 -13.301 -5.693 1.00 98.25 71 TYR A CA 1
ATOM 575 C C . TYR A 1 71 ? 3.997 -14.019 -6.499 1.00 98.25 71 TYR A C 1
ATOM 577 O O . TYR A 1 71 ? 3.955 -15.235 -6.658 1.00 98.25 71 TYR A O 1
ATOM 585 N N . TRP A 1 72 ? 5.009 -13.298 -6.997 1.00 97.56 72 TRP A N 1
ATOM 586 C CA . TRP A 1 72 ? 6.078 -13.917 -7.794 1.00 97.56 72 TRP A CA 1
ATOM 587 C C . TRP A 1 72 ? 7.004 -14.811 -6.959 1.00 97.56 72 TRP A C 1
ATOM 589 O O . TRP A 1 72 ? 7.422 -15.860 -7.454 1.00 97.56 72 TRP A O 1
ATOM 599 N N . LYS A 1 73 ? 7.254 -14.455 -5.692 1.00 97.06 73 LYS A N 1
ATOM 600 C CA . LYS A 1 73 ? 7.975 -15.311 -4.738 1.00 97.06 73 LYS A CA 1
ATOM 601 C C . LYS A 1 73 ? 7.249 -16.633 -4.491 1.00 97.06 73 LYS A C 1
ATOM 603 O O . LYS A 1 73 ? 7.892 -17.679 -4.501 1.00 97.06 73 LYS A O 1
ATOM 608 N N . GLU A 1 74 ? 5.924 -16.616 -4.329 1.00 96.31 74 GLU A N 1
ATOM 609 C CA . GLU A 1 74 ? 5.121 -17.839 -4.168 1.00 96.31 74 GLU A CA 1
ATOM 610 C C . GLU A 1 74 ? 5.224 -18.758 -5.396 1.00 96.31 74 GLU A C 1
ATOM 612 O O . GLU A 1 74 ? 5.274 -19.980 -5.264 1.00 96.31 74 GLU A O 1
ATOM 617 N N . GLN A 1 75 ? 5.339 -18.183 -6.596 1.00 94.56 75 GLN A N 1
ATOM 618 C CA . GLN A 1 75 ? 5.561 -18.941 -7.832 1.00 94.56 75 GLN A CA 1
ATOM 619 C C . GLN A 1 75 ? 7.006 -19.467 -7.987 1.00 94.56 75 GLN A C 1
ATOM 621 O O . GLN A 1 75 ? 7.320 -20.099 -8.996 1.00 94.56 75 GLN A O 1
ATOM 626 N N . GLY A 1 76 ? 7.883 -19.229 -7.006 1.00 94.56 76 GLY A N 1
ATOM 627 C CA . GLY A 1 76 ? 9.266 -19.709 -6.985 1.00 94.56 76 GLY A CA 1
ATOM 628 C C . GLY A 1 76 ? 10.264 -18.823 -7.733 1.00 94.56 76 GLY A C 1
ATOM 629 O O . GLY A 1 76 ? 11.362 -19.285 -8.036 1.00 94.56 76 GLY A O 1
ATOM 630 N N . PHE A 1 77 ? 9.899 -17.578 -8.050 1.00 95.25 77 PHE A N 1
ATOM 631 C CA . PHE A 1 77 ? 10.784 -16.631 -8.728 1.00 95.25 77 PHE A CA 1
ATOM 632 C C . PHE A 1 77 ? 11.449 -15.662 -7.755 1.00 95.25 77 PHE A C 1
ATOM 634 O O . PHE A 1 77 ? 10.901 -15.323 -6.705 1.00 95.25 77 PHE A O 1
ATOM 641 N N . GLU A 1 78 ? 12.627 -15.178 -8.137 1.00 94.50 78 GLU A N 1
ATOM 642 C CA . GLU A 1 78 ? 13.328 -14.149 -7.380 1.00 94.50 78 GLU A CA 1
ATOM 643 C C . GLU A 1 78 ? 12.737 -12.775 -7.689 1.00 94.50 78 GLU A C 1
ATOM 645 O O . GLU A 1 78 ? 12.532 -12.410 -8.851 1.00 94.50 78 GLU A O 1
ATOM 650 N N . THR A 1 79 ? 12.477 -12.001 -6.636 1.00 97.12 79 THR A N 1
ATOM 651 C CA . THR A 1 79 ? 11.998 -10.624 -6.746 1.00 97.12 79 THR A CA 1
ATOM 652 C C . THR A 1 79 ? 12.933 -9.683 -6.004 1.00 97.12 79 THR A C 1
ATOM 654 O O . THR A 1 79 ? 13.415 -9.995 -4.913 1.00 97.12 79 THR A O 1
ATOM 657 N N . GLU A 1 80 ? 13.174 -8.516 -6.590 1.00 97.44 80 GLU A N 1
ATOM 658 C CA . GLU A 1 80 ? 14.076 -7.512 -6.031 1.00 97.44 80 GLU A CA 1
ATOM 659 C C . GLU A 1 80 ? 13.460 -6.117 -6.154 1.00 97.44 80 GLU A C 1
ATOM 661 O O . GLU A 1 80 ? 12.900 -5.765 -7.195 1.00 97.44 80 GLU A O 1
ATOM 666 N N . LEU A 1 81 ? 13.545 -5.320 -5.085 1.00 98.25 81 LEU A N 1
ATOM 667 C CA . LEU A 1 81 ? 13.214 -3.898 -5.138 1.00 98.25 81 LEU A CA 1
ATOM 668 C C . LEU A 1 81 ? 14.400 -3.141 -5.735 1.00 98.25 81 LEU A C 1
ATOM 670 O O . LEU A 1 81 ? 15.473 -3.105 -5.139 1.00 98.25 81 LEU A O 1
ATOM 674 N N . LEU A 1 82 ? 14.191 -2.477 -6.866 1.00 97.56 82 LEU A N 1
ATOM 675 C CA . LEU A 1 82 ? 15.215 -1.633 -7.472 1.00 97.56 82 LEU A CA 1
ATOM 676 C C . LEU A 1 82 ? 15.222 -0.259 -6.791 1.00 97.56 82 LEU A C 1
ATOM 678 O O . LEU A 1 82 ? 14.182 0.399 -6.697 1.00 97.56 82 LEU A O 1
ATOM 682 N N . LEU A 1 83 ? 16.405 0.178 -6.349 1.00 95.81 83 LEU A N 1
ATOM 683 C CA . LEU A 1 83 ? 16.625 1.476 -5.689 1.00 95.81 83 LEU A CA 1
ATOM 684 C C . LEU A 1 83 ? 17.111 2.575 -6.645 1.00 95.81 83 LEU A C 1
ATOM 686 O O . LEU A 1 83 ? 17.252 3.729 -6.246 1.00 95.81 83 LEU A O 1
ATOM 690 N N . ASP A 1 84 ? 17.308 2.228 -7.914 1.00 95.38 84 ASP A N 1
ATOM 691 C CA . ASP A 1 84 ? 17.500 3.146 -9.028 1.00 95.38 84 ASP A CA 1
ATOM 692 C C . ASP A 1 84 ? 17.127 2.458 -10.358 1.00 95.38 84 ASP A C 1
ATOM 694 O O . ASP A 1 84 ? 16.669 1.315 -10.392 1.00 95.38 84 ASP A O 1
ATOM 698 N N . TYR A 1 85 ? 17.284 3.171 -11.474 1.00 95.56 85 TYR A N 1
ATOM 699 C CA . TYR A 1 85 ? 16.957 2.661 -12.809 1.00 95.56 85 TYR A CA 1
ATOM 700 C C . TYR A 1 85 ? 18.145 2.010 -13.542 1.00 95.56 85 TYR A C 1
ATOM 702 O O . TYR A 1 85 ? 17.958 1.498 -14.645 1.00 95.56 85 TYR A O 1
ATOM 710 N N . SER A 1 86 ? 19.356 2.035 -12.977 1.00 94.31 86 SER A N 1
ATOM 711 C CA . SER A 1 86 ? 20.592 1.629 -13.663 1.00 94.31 86 SER A CA 1
ATOM 712 C C . SER A 1 86 ? 20.615 0.136 -13.999 1.00 94.31 86 SER A C 1
ATOM 714 O O . SER A 1 86 ? 21.022 -0.240 -15.097 1.00 94.31 86 SER A O 1
ATOM 716 N N . GLN A 1 87 ? 20.080 -0.699 -13.105 1.00 91.56 87 GLN A N 1
ATOM 717 C CA . GLN A 1 87 ? 20.050 -2.157 -13.255 1.00 91.56 87 GLN A CA 1
ATOM 718 C C . GLN A 1 87 ? 18.734 -2.688 -13.831 1.00 91.56 87 GLN A C 1
ATOM 720 O O . GLN A 1 87 ? 18.555 -3.894 -13.968 1.00 91.56 87 GLN A O 1
ATOM 725 N N . ALA A 1 88 ? 17.807 -1.816 -14.240 1.00 92.56 88 ALA A N 1
ATOM 726 C CA . ALA A 1 88 ? 16.535 -2.232 -14.840 1.00 92.56 88 ALA A CA 1
ATOM 727 C C . ALA A 1 88 ? 16.726 -3.127 -16.087 1.00 92.56 88 ALA A C 1
ATOM 729 O O . ALA A 1 88 ? 15.855 -3.920 -16.445 1.00 92.56 88 ALA A O 1
ATOM 730 N N . GLY A 1 89 ? 17.885 -3.016 -16.745 1.00 91.00 89 GLY A N 1
ATOM 731 C CA . GLY A 1 89 ? 18.293 -3.855 -17.868 1.00 91.00 89 GLY A CA 1
ATOM 732 C C . GLY A 1 89 ? 18.487 -5.340 -17.545 1.00 91.00 89 GLY A C 1
ATOM 733 O O . GLY A 1 89 ? 18.374 -6.149 -18.461 1.00 91.00 89 GLY A O 1
ATOM 734 N N . GLU A 1 90 ? 18.756 -5.683 -16.284 1.00 92.75 90 GLU A N 1
ATOM 735 C CA . GLU A 1 90 ? 19.228 -7.006 -15.842 1.00 92.75 90 GLU A CA 1
ATOM 736 C C . GLU A 1 90 ? 18.104 -7.995 -15.491 1.00 92.75 90 GLU A C 1
ATOM 738 O O . GLU A 1 90 ? 18.377 -9.157 -15.192 1.00 92.75 90 GLU A O 1
ATOM 743 N N . TYR A 1 91 ? 16.849 -7.542 -15.512 1.00 95.06 91 TYR A N 1
ATOM 744 C CA . TYR A 1 91 ? 15.687 -8.327 -15.097 1.00 95.06 91 TYR A CA 1
ATOM 745 C C . TYR A 1 91 ? 14.875 -8.808 -16.297 1.00 95.06 91 TYR A C 1
ATOM 747 O O . TYR A 1 91 ? 14.606 -8.049 -17.236 1.00 95.06 91 TYR A O 1
ATOM 755 N N . ASP A 1 92 ? 14.402 -10.051 -16.219 1.00 94.94 92 ASP A N 1
ATOM 756 C CA . ASP A 1 92 ? 13.548 -10.665 -17.240 1.00 94.94 92 ASP A CA 1
ATOM 757 C C . ASP A 1 92 ? 12.177 -9.991 -17.322 1.00 94.94 92 ASP A C 1
ATOM 759 O O . ASP A 1 92 ?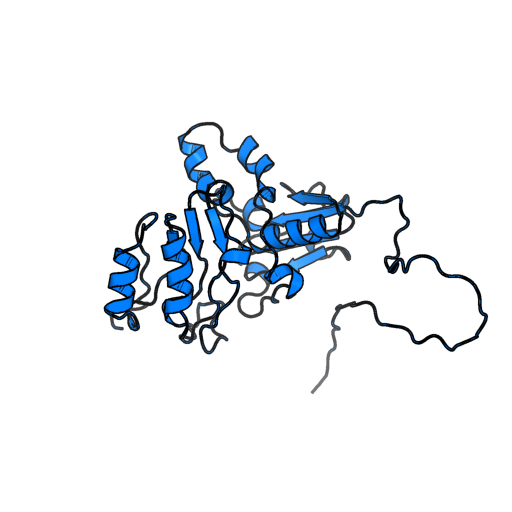 11.526 -9.987 -18.370 1.00 94.94 92 ASP A O 1
ATOM 763 N N . ARG A 1 93 ? 11.723 -9.409 -16.207 1.00 96.56 93 ARG A N 1
ATOM 764 C CA . ARG A 1 93 ? 10.480 -8.645 -16.122 1.00 96.56 93 ARG A CA 1
ATOM 765 C C . ARG A 1 93 ? 10.604 -7.511 -15.121 1.00 96.56 93 ARG A C 1
ATOM 767 O O . ARG A 1 93 ? 11.162 -7.697 -14.045 1.00 96.56 93 ARG A O 1
ATOM 774 N N . LEU A 1 94 ? 10.011 -6.369 -15.454 1.00 98.00 94 LEU A N 1
ATOM 775 C CA . LEU A 1 94 ? 9.902 -5.225 -14.555 1.00 98.00 94 LEU A CA 1
ATOM 776 C C . LEU A 1 94 ? 8.440 -4.935 -14.233 1.00 98.00 94 LEU A C 1
ATOM 778 O O . LEU A 1 94 ? 7.598 -4.913 -15.131 1.00 98.00 94 LEU A O 1
ATOM 782 N N . TYR A 1 95 ? 8.158 -4.641 -12.969 1.00 98.50 95 TYR A N 1
ATOM 783 C CA . TYR A 1 95 ? 6.905 -4.039 -12.537 1.00 98.50 95 TYR A CA 1
ATOM 784 C C . TYR A 1 95 ? 7.156 -2.637 -12.004 1.00 98.50 95 TYR A C 1
ATOM 786 O O . TYR A 1 95 ? 7.969 -2.464 -11.104 1.00 98.50 95 TYR A O 1
ATOM 794 N N . VAL A 1 96 ? 6.437 -1.642 -12.520 1.00 98.62 96 VAL A N 1
ATOM 795 C CA . VAL A 1 96 ? 6.540 -0.249 -12.065 1.00 98.62 96 VAL A CA 1
ATOM 796 C C . VAL A 1 96 ? 5.198 0.210 -11.508 1.00 98.62 96 VAL A C 1
ATOM 798 O O . VAL A 1 96 ? 4.211 0.297 -12.240 1.00 98.62 96 VAL A O 1
ATOM 801 N N . SER A 1 97 ? 5.158 0.546 -10.223 1.00 98.56 97 SER A N 1
ATOM 802 C CA . SER A 1 97 ? 3.984 1.150 -9.592 1.00 98.56 97 SER A CA 1
ATOM 803 C C . SER A 1 97 ? 4.219 2.639 -9.357 1.00 98.56 97 SER A C 1
ATOM 805 O O . SER A 1 97 ? 5.268 3.034 -8.848 1.00 98.56 97 SER A O 1
ATOM 807 N N . LYS A 1 98 ? 3.240 3.470 -9.728 1.00 97.94 98 LYS A N 1
ATOM 808 C CA . LYS A 1 98 ? 3.273 4.931 -9.555 1.00 97.94 98 LYS A CA 1
ATOM 809 C C . LYS A 1 98 ? 1.926 5.432 -9.041 1.00 97.94 98 LYS A C 1
ATOM 811 O O . LYS A 1 98 ? 0.894 5.233 -9.683 1.00 97.94 98 LYS A O 1
ATOM 816 N N . VAL A 1 99 ? 1.930 6.137 -7.916 1.00 96.81 99 VAL A N 1
ATOM 817 C CA . VAL A 1 99 ? 0.738 6.671 -7.243 1.00 96.81 99 VAL A CA 1
ATOM 818 C C . VAL A 1 99 ? 0.506 8.140 -7.586 1.00 96.81 99 VAL A C 1
ATOM 820 O O . VAL A 1 99 ? -0.634 8.516 -7.873 1.00 96.81 99 VAL A O 1
ATOM 823 N N . PHE A 1 100 ? 1.553 8.969 -7.596 1.00 96.50 100 PHE A N 1
ATOM 824 C CA . PHE A 1 100 ? 1.409 10.414 -7.791 1.00 96.50 100 PHE A CA 1
ATOM 825 C C . PHE A 1 100 ? 1.681 10.837 -9.237 1.00 96.50 100 PHE A C 1
ATOM 827 O O . PHE A 1 100 ? 2.641 10.386 -9.853 1.00 96.50 100 PHE A O 1
ATOM 834 N N . THR A 1 101 ? 0.840 11.702 -9.808 1.00 96.12 101 THR A N 1
ATOM 835 C CA . THR A 1 101 ? 0.890 12.074 -11.237 1.00 96.12 101 THR A CA 1
ATOM 836 C C . THR A 1 101 ? 2.158 12.831 -11.637 1.00 96.12 101 THR A C 1
ATOM 838 O O . THR A 1 101 ? 2.678 12.614 -12.732 1.00 96.12 101 THR A O 1
ATOM 841 N N . ASP A 1 102 ? 2.690 13.646 -10.731 1.00 96.56 102 ASP A N 1
ATOM 842 C CA . ASP A 1 102 ? 3.926 14.432 -10.844 1.00 96.56 102 ASP A CA 1
ATOM 843 C C . ASP A 1 102 ? 5.214 13.594 -10.726 1.00 96.56 102 ASP A C 1
ATOM 845 O O . ASP A 1 102 ? 6.300 14.106 -10.986 1.00 96.56 102 ASP A O 1
ATOM 849 N N . THR A 1 103 ? 5.121 12.310 -10.365 1.00 97.88 103 THR A N 1
ATOM 850 C CA . THR A 1 103 ? 6.291 11.434 -10.240 1.00 97.88 103 THR A CA 1
ATOM 851 C C . THR A 1 103 ? 6.899 11.110 -11.609 1.00 97.88 103 THR A C 1
ATOM 853 O O . THR A 1 103 ? 6.229 10.563 -12.490 1.00 97.88 103 THR A O 1
ATOM 856 N N . PHE A 1 104 ? 8.178 11.426 -11.812 1.00 97.56 104 PHE A N 1
ATOM 857 C CA . PHE A 1 104 ? 8.865 11.148 -13.075 1.00 97.56 104 PHE A CA 1
ATOM 858 C C . PHE A 1 104 ? 9.330 9.688 -13.163 1.00 97.56 104 PHE A C 1
ATOM 860 O O . PHE A 1 104 ? 9.918 9.158 -12.221 1.00 97.56 104 PHE A O 1
ATOM 867 N N . VAL A 1 105 ? 9.117 9.064 -14.326 1.00 98.12 105 VAL A N 1
ATOM 868 C CA . VAL A 1 105 ? 9.653 7.741 -14.679 1.00 98.12 105 VAL A CA 1
ATOM 869 C C . VAL A 1 105 ? 10.303 7.849 -16.061 1.00 98.12 105 VAL A C 1
ATOM 871 O O . VAL A 1 105 ? 9.638 8.335 -16.980 1.00 98.12 105 VAL A O 1
ATOM 874 N N . PRO A 1 106 ? 11.568 7.426 -16.244 1.00 97.69 106 PRO A N 1
ATOM 875 C CA . PRO A 1 106 ? 12.236 7.517 -17.538 1.00 97.69 106 PRO A CA 1
ATOM 876 C C . PRO A 1 106 ? 11.516 6.718 -18.636 1.00 97.69 106 PRO A C 1
ATOM 878 O O . PRO A 1 106 ? 11.145 5.561 -18.442 1.00 97.69 106 PRO A O 1
ATOM 881 N N . GLU A 1 107 ? 11.374 7.303 -19.828 1.00 96.69 107 GLU A N 1
ATOM 882 C CA . GLU A 1 107 ? 10.655 6.686 -20.956 1.00 96.69 107 GLU A CA 1
ATOM 883 C C . GLU A 1 107 ? 11.264 5.345 -21.394 1.00 96.69 107 GLU A C 1
ATOM 885 O O . GLU A 1 107 ? 10.540 4.398 -21.707 1.00 96.69 107 GLU A O 1
ATOM 890 N N . HIS A 1 108 ? 12.593 5.222 -21.346 1.00 95.06 108 HIS A N 1
ATOM 891 C CA . HIS A 1 108 ? 13.292 3.982 -21.694 1.00 95.06 108 HIS A CA 1
ATOM 892 C C . HIS A 1 108 ? 12.980 2.816 -20.740 1.00 95.06 108 HIS A C 1
ATOM 894 O O . HIS A 1 108 ? 13.259 1.676 -21.087 1.00 95.06 108 HIS A O 1
ATOM 900 N N . ILE A 1 109 ? 12.419 3.073 -19.552 1.00 97.44 109 ILE A N 1
ATOM 901 C CA . ILE A 1 109 ? 11.937 2.029 -18.635 1.00 97.44 109 ILE A CA 1
ATOM 902 C C . ILE A 1 109 ? 10.553 1.552 -19.071 1.00 97.44 109 ILE A C 1
ATOM 904 O O . ILE A 1 109 ? 10.298 0.350 -19.126 1.00 97.44 109 ILE A O 1
ATOM 908 N N . LEU A 1 110 ? 9.673 2.494 -19.421 1.00 96.50 110 LEU A N 1
ATOM 909 C CA . LEU A 1 110 ? 8.277 2.232 -19.786 1.00 96.50 110 LEU A CA 1
ATOM 910 C C . LEU A 1 110 ? 8.123 1.581 -21.165 1.00 96.50 110 LEU A C 1
ATOM 912 O O . LEU A 1 110 ? 7.159 0.862 -21.402 1.00 96.50 110 LEU A O 1
ATOM 916 N N . THR A 1 111 ? 9.061 1.837 -22.075 1.00 95.62 111 THR A N 1
ATOM 917 C CA . THR A 1 111 ? 9.018 1.345 -23.462 1.00 95.62 111 THR A CA 1
ATOM 918 C C . THR A 1 111 ? 9.600 -0.060 -23.641 1.00 95.62 111 THR A C 1
ATOM 920 O O . THR A 1 111 ? 9.502 -0.622 -24.733 1.00 95.62 111 THR A O 1
ATOM 923 N N . ARG A 1 112 ? 10.177 -0.665 -22.592 1.00 94.00 112 ARG A N 1
ATOM 924 C CA . ARG A 1 112 ? 10.692 -2.044 -22.648 1.00 94.00 112 ARG A CA 1
ATOM 925 C C . ARG A 1 112 ? 9.538 -3.028 -22.781 1.00 94.00 112 ARG A C 1
ATOM 927 O O . ARG A 1 112 ? 8.548 -2.938 -22.060 1.00 94.00 112 ARG A O 1
ATOM 934 N N . GLU A 1 113 ? 9.706 -4.035 -23.634 1.00 93.38 113 GLU A N 1
ATOM 935 C CA . GLU A 1 113 ? 8.674 -5.061 -23.841 1.00 93.38 113 GLU A CA 1
ATOM 936 C C . GLU A 1 113 ? 8.388 -5.903 -22.591 1.00 93.38 113 GLU A C 1
ATOM 938 O O . GLU A 1 113 ? 7.302 -6.463 -22.460 1.00 93.38 113 GLU A O 1
ATOM 943 N N . THR A 1 114 ? 9.354 -5.981 -21.675 1.00 94.50 114 THR A N 1
ATOM 944 C CA . THR A 1 114 ? 9.271 -6.743 -20.427 1.00 94.50 114 THR A CA 1
ATOM 945 C C . THR A 1 114 ? 8.777 -5.916 -19.236 1.00 94.50 114 THR A C 1
ATOM 947 O O . THR A 1 114 ? 8.682 -6.450 -18.130 1.00 94.50 114 THR A O 1
ATOM 950 N N . THR A 1 115 ? 8.441 -4.636 -19.435 1.00 97.31 115 THR A N 1
ATOM 951 C CA . THR A 1 115 ? 7.908 -3.770 -18.377 1.00 97.31 115 THR A CA 1
ATOM 952 C C . THR A 1 115 ? 6.385 -3.812 -18.342 1.00 97.31 115 THR A C 1
ATOM 954 O O . THR A 1 115 ? 5.707 -3.574 -19.339 1.00 97.31 115 THR A O 1
ATOM 957 N N . ILE A 1 116 ? 5.841 -4.036 -17.150 1.00 97.69 116 ILE A N 1
ATOM 958 C CA . ILE A 1 116 ? 4.430 -3.862 -16.817 1.00 97.69 116 ILE A CA 1
ATOM 959 C C . ILE A 1 116 ? 4.345 -2.705 -15.825 1.00 97.69 116 ILE A C 1
ATOM 961 O O . ILE A 1 116 ? 5.073 -2.677 -14.838 1.00 97.69 116 ILE A O 1
ATOM 965 N N . TYR A 1 117 ? 3.466 -1.737 -16.060 1.00 97.94 117 TYR A N 1
ATOM 966 C CA . TYR A 1 117 ? 3.338 -0.588 -15.168 1.00 97.94 117 TYR A CA 1
ATOM 967 C C . TYR A 1 117 ? 1.884 -0.223 -14.895 1.00 97.94 117 TYR A C 1
ATOM 969 O O . TYR A 1 117 ? 0.994 -0.450 -15.716 1.00 97.94 117 TYR A O 1
ATOM 977 N N . GLY A 1 118 ? 1.643 0.335 -13.713 1.00 98.06 118 GLY A N 1
ATOM 978 C CA . GLY A 1 118 ? 0.302 0.605 -13.219 1.00 98.06 118 GLY A CA 1
ATOM 979 C C . GLY A 1 118 ? 0.277 1.612 -12.078 1.00 98.06 118 GLY A C 1
ATOM 980 O O . GLY A 1 118 ? 1.308 2.065 -11.582 1.00 98.06 118 GLY A O 1
ATOM 981 N N . GLY A 1 119 ? -0.938 1.964 -11.672 1.00 97.25 119 GLY A N 1
ATOM 982 C CA . GLY A 1 119 ? -1.190 2.902 -10.585 1.00 97.25 119 GLY A CA 1
ATOM 983 C C . GLY A 1 119 ? -1.768 4.241 -11.040 1.00 97.25 119 GLY A C 1
ATOM 984 O O . GLY A 1 119 ? -1.746 4.628 -12.215 1.00 97.25 119 GLY A O 1
ATOM 985 N N . THR A 1 120 ? -2.332 4.954 -10.072 1.00 96.75 120 THR A N 1
ATOM 986 C CA . THR A 1 120 ? -3.059 6.214 -10.274 1.00 96.75 120 THR A CA 1
ATOM 987 C C . THR A 1 120 ? -2.174 7.338 -10.800 1.00 96.75 120 THR A C 1
ATOM 989 O O . THR A 1 120 ? -2.670 8.256 -11.442 1.00 96.75 120 THR A O 1
ATOM 992 N N . GLY A 1 121 ? -0.860 7.269 -10.603 1.00 97.50 121 GLY A N 1
ATOM 993 C CA . GLY A 1 121 ? 0.062 8.273 -11.120 1.00 97.50 121 GLY A CA 1
ATOM 994 C C . GLY A 1 121 ? 0.277 8.177 -12.632 1.00 97.50 121 GLY A C 1
ATOM 995 O O . GLY A 1 121 ? 0.700 9.157 -13.243 1.00 97.50 121 GLY A O 1
ATOM 996 N N . PHE A 1 122 ? -0.023 7.029 -13.250 1.00 97.81 122 PHE A N 1
ATOM 997 C CA . PHE A 1 122 ? -0.019 6.881 -14.711 1.00 97.81 122 PHE A CA 1
ATOM 998 C C . PHE A 1 122 ? -1.387 7.161 -15.335 1.00 97.81 122 PHE A C 1
ATOM 1000 O O . PHE A 1 122 ? -1.463 7.743 -16.413 1.00 97.81 122 PHE A O 1
ATOM 1007 N N . PHE A 1 123 ? -2.463 6.743 -14.669 1.00 97.12 123 PHE A N 1
ATOM 1008 C CA . PHE A 1 123 ? -3.781 6.624 -15.304 1.00 97.12 123 PHE A CA 1
ATOM 1009 C C . PHE A 1 123 ? -4.919 7.301 -14.534 1.00 97.12 123 PHE A C 1
ATOM 1011 O O . PHE A 1 123 ? -6.057 7.299 -15.000 1.00 97.12 123 PHE A O 1
ATOM 1018 N N . TYR A 1 124 ? -4.633 7.875 -13.366 1.00 95.50 124 TYR A N 1
ATOM 1019 C CA . TYR A 1 124 ? -5.602 8.538 -12.497 1.00 95.50 124 TYR A CA 1
ATOM 1020 C C . TYR A 1 124 ? -6.831 7.651 -12.213 1.00 95.50 124 TYR A C 1
ATOM 1022 O O . TYR A 1 124 ? -6.672 6.546 -11.698 1.00 95.50 124 TYR A O 1
ATOM 1030 N N . ASP A 1 125 ? -8.037 8.093 -12.571 1.00 93.88 125 ASP A N 1
ATOM 1031 C CA . ASP A 1 125 ? -9.307 7.375 -12.393 1.00 93.88 125 ASP A CA 1
ATOM 1032 C C . ASP A 1 125 ? -9.513 6.198 -13.364 1.00 93.88 125 ASP A C 1
ATOM 1034 O O . ASP A 1 125 ? -10.527 5.503 -13.294 1.00 93.88 125 ASP A O 1
ATOM 1038 N N . LYS A 1 126 ? -8.563 5.986 -14.281 1.00 95.25 126 LYS A N 1
ATOM 1039 C CA . LYS A 1 126 ? -8.536 4.887 -15.256 1.00 95.25 126 LYS A CA 1
ATOM 1040 C C . LYS A 1 126 ? -7.431 3.874 -14.963 1.00 95.25 126 LYS A C 1
ATOM 1042 O O . LYS A 1 126 ? -7.081 3.087 -15.841 1.00 95.25 126 LYS A O 1
ATOM 1047 N N . ALA A 1 127 ? -6.836 3.926 -13.770 1.00 94.94 127 ALA A N 1
ATOM 1048 C CA . ALA A 1 127 ? -5.809 2.972 -13.383 1.00 94.94 127 ALA A CA 1
ATOM 1049 C C . ALA A 1 127 ? -6.328 1.535 -13.494 1.00 94.94 127 ALA A C 1
ATOM 1051 O O . ALA A 1 127 ? -7.425 1.250 -13.008 1.00 94.94 127 ALA A O 1
ATOM 1052 N N . PRO A 1 128 ? -5.565 0.634 -14.141 1.00 92.06 128 PRO A N 1
ATOM 1053 C CA . PRO A 1 128 ? -5.935 -0.766 -14.178 1.00 92.06 128 PRO A CA 1
ATOM 1054 C C . PRO A 1 128 ? -5.916 -1.323 -12.755 1.00 92.06 128 PRO A C 1
ATOM 1056 O O . PRO A 1 128 ? -5.052 -0.972 -11.947 1.00 92.06 128 PRO A O 1
ATOM 1059 N N . VAL A 1 129 ? -6.873 -2.197 -12.465 1.00 92.75 129 VAL A N 1
ATOM 1060 C CA . VAL A 1 129 ? -6.864 -2.989 -11.235 1.00 92.75 129 VAL A CA 1
ATOM 1061 C C . VAL A 1 129 ? -5.756 -4.037 -11.310 1.00 92.75 129 VAL A C 1
ATOM 1063 O O . VAL A 1 129 ? -5.406 -4.498 -12.402 1.00 92.75 129 VAL A O 1
ATOM 1066 N N . LEU A 1 130 ? -5.199 -4.416 -10.159 1.00 94.94 130 LEU A N 1
ATOM 1067 C CA . LEU A 1 130 ? -4.313 -5.573 -10.109 1.00 94.94 130 LEU A CA 1
ATOM 1068 C C . LEU A 1 130 ? -5.097 -6.837 -10.499 1.00 94.94 130 LEU A C 1
ATOM 1070 O O . LEU A 1 130 ? -6.302 -6.916 -10.243 1.00 94.94 130 LEU A O 1
ATOM 1074 N N . PRO A 1 131 ? -4.440 -7.835 -11.117 1.00 96.19 131 PRO A N 1
ATOM 1075 C CA . PRO A 1 131 ? -5.042 -9.150 -11.285 1.00 96.19 131 PRO A CA 1
ATOM 1076 C C . PRO A 1 131 ? -5.518 -9.688 -9.935 1.00 96.19 131 PRO A C 1
ATOM 1078 O O . PRO A 1 131 ? -4.803 -9.545 -8.949 1.00 96.19 131 PRO A O 1
ATOM 1081 N N . GLU A 1 132 ? -6.677 -10.341 -9.899 1.00 96.38 132 GLU A N 1
ATOM 1082 C CA . GLU A 1 132 ? -7.309 -10.828 -8.661 1.00 96.38 132 GLU A CA 1
ATOM 1083 C C . GLU A 1 132 ? -6.352 -11.656 -7.787 1.00 96.38 132 GLU A C 1
ATOM 1085 O O . GLU A 1 132 ? -6.235 -11.404 -6.594 1.00 96.38 132 GLU A O 1
ATOM 1090 N N . ALA A 1 133 ? -5.575 -12.558 -8.398 1.00 96.50 133 ALA A N 1
ATOM 1091 C CA . ALA A 1 133 ? -4.584 -13.379 -7.698 1.00 96.50 133 ALA A CA 1
ATOM 1092 C C . ALA A 1 133 ? -3.446 -12.572 -7.044 1.00 96.50 133 ALA A C 1
ATOM 1094 O O . ALA A 1 133 ? -2.853 -13.036 -6.079 1.00 96.50 133 ALA A O 1
ATOM 1095 N N . VAL A 1 134 ? -3.131 -11.383 -7.569 1.00 97.62 134 VAL A N 1
ATOM 1096 C CA . VAL A 1 134 ? -2.150 -10.462 -6.977 1.00 97.62 134 VAL A CA 1
ATOM 1097 C C . VAL A 1 134 ? -2.835 -9.554 -5.958 1.00 97.62 134 VAL A C 1
ATOM 1099 O O . VAL A 1 134 ? -2.288 -9.322 -4.887 1.00 97.62 134 VAL A O 1
ATOM 1102 N N . GLU A 1 135 ? -4.027 -9.037 -6.270 1.00 96.94 135 GLU A N 1
ATOM 1103 C CA . GLU A 1 135 ? -4.785 -8.167 -5.365 1.00 96.94 135 GLU A CA 1
ATOM 1104 C C . GLU A 1 135 ? -5.104 -8.877 -4.047 1.00 96.94 135 GLU A C 1
ATOM 1106 O O . GLU A 1 135 ? -4.965 -8.268 -2.998 1.00 96.94 135 GLU A O 1
ATOM 1111 N N . HIS A 1 136 ? -5.445 -10.162 -4.062 1.00 97.38 136 HIS A N 1
ATOM 1112 C CA . HIS A 1 136 ? -5.772 -10.922 -2.849 1.00 97.38 136 HIS A CA 1
ATOM 1113 C C . HIS A 1 136 ? -4.573 -11.640 -2.217 1.00 97.38 136 HIS A C 1
ATOM 1115 O O . HIS A 1 136 ? -4.730 -12.530 -1.385 1.00 97.38 136 HIS A O 1
ATOM 1121 N N . HIS A 1 137 ? -3.355 -11.272 -2.613 1.00 97.56 137 HIS A N 1
ATOM 1122 C CA . HIS A 1 137 ? -2.145 -11.876 -2.078 1.00 97.56 137 HIS A CA 1
ATOM 1123 C C . HIS A 1 137 ? -1.649 -11.142 -0.823 1.00 97.56 137 HIS A C 1
ATOM 1125 O O . HIS A 1 137 ? -1.730 -9.909 -0.734 1.00 97.56 137 HIS A O 1
ATOM 1131 N N . THR A 1 138 ? -1.082 -11.885 0.133 1.00 97.81 138 THR A N 1
ATOM 1132 C CA . THR A 1 138 ? -0.468 -11.292 1.327 1.00 97.81 138 THR A CA 1
ATOM 1133 C C . THR A 1 138 ? 0.729 -10.428 0.933 1.00 97.81 138 THR A C 1
ATOM 1135 O O . THR A 1 138 ? 1.593 -10.896 0.194 1.00 97.81 138 THR A O 1
ATOM 1138 N N . PRO A 1 139 ? 0.821 -9.164 1.389 1.00 98.44 139 PRO A N 1
ATOM 1139 C CA . PRO A 1 139 ? 1.931 -8.297 1.013 1.00 98.44 139 PRO A CA 1
ATOM 1140 C C . PRO A 1 139 ? 3.287 -8.838 1.488 1.00 98.44 139 PRO A C 1
ATOM 1142 O O . PRO A 1 139 ? 3.434 -9.242 2.640 1.00 98.44 139 PRO A O 1
ATOM 1145 N N . ASP A 1 140 ? 4.308 -8.754 0.633 1.00 98.50 140 ASP A N 1
ATOM 1146 C CA . ASP A 1 140 ? 5.701 -8.964 1.031 1.00 98.50 140 ASP A CA 1
ATOM 1147 C C . ASP A 1 140 ? 6.182 -7.813 1.924 1.00 98.50 140 ASP A C 1
ATOM 1149 O O . ASP A 1 140 ? 6.719 -6.807 1.447 1.00 98.50 140 ASP A O 1
ATOM 1153 N N . TYR A 1 141 ? 6.001 -7.959 3.235 1.00 98.44 141 TYR A N 1
ATOM 1154 C CA . TYR A 1 141 ? 6.429 -6.956 4.206 1.00 98.44 141 TYR A CA 1
ATOM 1155 C C . TYR A 1 141 ? 7.956 -6.862 4.395 1.00 98.44 141 TYR A C 1
ATOM 1157 O O . TYR A 1 141 ? 8.405 -6.083 5.238 1.00 98.44 141 TYR A O 1
ATOM 1165 N N . HIS A 1 142 ? 8.745 -7.629 3.634 1.00 97.94 142 HIS A N 1
ATOM 1166 C CA . HIS A 1 142 ? 10.209 -7.581 3.631 1.00 97.94 142 HIS A CA 1
ATOM 1167 C C . HIS A 1 142 ? 10.790 -6.982 2.342 1.00 97.94 142 HIS A C 1
ATOM 1169 O O . HIS A 1 142 ? 12.002 -6.782 2.256 1.00 97.94 142 HIS A O 1
ATOM 1175 N N . LEU A 1 143 ? 9.951 -6.623 1.359 1.00 98.56 143 LEU A N 1
ATOM 1176 C CA . LEU A 1 143 ? 10.389 -6.040 0.082 1.00 98.56 143 LEU A CA 1
ATOM 1177 C C . LEU A 1 143 ? 11.297 -4.810 0.262 1.00 98.56 143 LEU A C 1
ATOM 1179 O O . LEU A 1 143 ? 12.220 -4.591 -0.516 1.00 98.56 143 LEU A O 1
ATOM 1183 N N . TYR A 1 144 ? 11.033 -4.003 1.290 1.00 97.94 144 TYR A N 1
ATOM 1184 C CA . TYR A 1 144 ? 11.721 -2.734 1.537 1.00 97.94 144 TYR A CA 1
ATOM 1185 C C . TYR A 1 144 ? 12.821 -2.819 2.608 1.00 97.94 144 TYR A C 1
ATOM 1187 O O . TYR A 1 144 ? 13.420 -1.793 2.930 1.00 97.94 144 TYR A O 1
ATOM 1195 N N . ASP A 1 145 ? 13.105 -3.996 3.174 1.00 95.94 145 ASP A N 1
ATOM 1196 C CA . ASP A 1 145 ? 13.992 -4.133 4.339 1.00 95.94 145 ASP A CA 1
ATOM 1197 C C . ASP A 1 145 ? 15.399 -3.586 4.088 1.00 95.94 145 ASP A C 1
ATOM 1199 O O . ASP A 1 145 ? 15.939 -2.861 4.927 1.00 95.94 145 ASP A O 1
ATOM 1203 N N . GLN A 1 146 ? 15.976 -3.887 2.921 1.00 93.62 146 GLN A N 1
ATOM 1204 C CA . GLN A 1 146 ? 17.309 -3.409 2.555 1.00 93.62 146 GLN A CA 1
ATOM 1205 C C . GLN A 1 146 ? 17.344 -1.875 2.464 1.00 93.62 146 GLN A C 1
ATOM 1207 O O . GLN A 1 146 ? 18.196 -1.243 3.087 1.00 93.62 146 GLN A O 1
ATOM 1212 N N . MET A 1 147 ? 16.356 -1.269 1.794 1.00 94.25 147 MET A N 1
ATOM 1213 C CA . MET A 1 147 ? 16.223 0.191 1.704 1.00 94.25 147 MET A CA 1
ATOM 1214 C C . MET A 1 147 ? 16.106 0.827 3.091 1.00 94.25 147 MET A C 1
ATOM 1216 O O . MET A 1 147 ? 16.807 1.792 3.402 1.00 94.25 147 MET A O 1
ATOM 1220 N N . VAL A 1 148 ? 15.252 0.267 3.954 1.00 94.56 148 VAL A N 1
ATOM 1221 C CA . VAL A 1 148 ? 15.071 0.768 5.320 1.00 94.56 148 VAL A CA 1
ATOM 1222 C C . VAL A 1 148 ? 16.374 0.653 6.105 1.00 94.56 148 VAL A C 1
ATOM 1224 O O . VAL A 1 148 ? 16.749 1.601 6.796 1.00 94.56 148 VAL A O 1
ATOM 1227 N N . LYS A 1 149 ? 17.089 -0.470 6.006 1.00 91.25 149 LYS A N 1
ATOM 1228 C CA . LYS A 1 149 ? 18.365 -0.686 6.698 1.00 91.25 149 LYS A CA 1
ATOM 1229 C C . LYS A 1 149 ? 19.403 0.371 6.319 1.00 91.25 149 LYS A C 1
ATOM 1231 O O . LYS A 1 149 ? 20.038 0.924 7.211 1.00 91.25 149 LYS A O 1
ATOM 1236 N N . GLU A 1 150 ? 19.519 0.697 5.035 1.00 89.44 150 GLU A N 1
ATOM 1237 C CA . GLU A 1 150 ? 20.467 1.695 4.520 1.00 89.44 150 GLU A CA 1
ATOM 1238 C C . GLU A 1 150 ? 20.121 3.138 4.930 1.00 89.44 150 GLU A C 1
ATOM 1240 O O . GLU A 1 150 ? 21.009 3.979 5.057 1.00 89.44 150 GLU A O 1
ATOM 1245 N N . HIS A 1 151 ? 18.841 3.442 5.185 1.00 87.38 151 HIS A N 1
ATOM 1246 C CA . HIS A 1 151 ? 18.378 4.822 5.388 1.00 87.38 151 HIS A CA 1
ATOM 1247 C C . HIS A 1 151 ? 17.902 5.143 6.817 1.00 87.38 151 HIS A C 1
ATOM 1249 O O . HIS A 1 151 ? 17.649 6.312 7.128 1.00 87.38 151 HIS A O 1
ATOM 1255 N N . SER A 1 152 ? 17.794 4.155 7.713 1.00 82.25 152 SER A N 1
ATOM 1256 C CA . SER A 1 152 ? 17.160 4.308 9.037 1.00 82.25 152 SER A CA 1
ATOM 1257 C C . SER A 1 152 ? 18.112 4.446 10.236 1.00 82.25 152 SER A C 1
ATOM 1259 O O . SER A 1 152 ? 17.677 4.309 11.382 1.00 82.25 152 SER A O 1
ATOM 1261 N N . GLU A 1 153 ? 19.388 4.781 10.018 1.00 77.69 153 GLU A N 1
ATOM 1262 C CA . GLU A 1 153 ? 20.347 4.987 11.114 1.00 77.69 153 GLU A CA 1
ATOM 1263 C C . GLU A 1 153 ? 19.902 6.105 12.088 1.00 77.69 153 GLU A C 1
ATOM 1265 O O . GLU A 1 153 ? 19.761 7.276 11.715 1.00 77.69 153 GLU A O 1
ATOM 1270 N N . GLY A 1 154 ? 19.686 5.732 13.357 1.00 71.75 154 GLY A N 1
ATOM 1271 C CA . GLY A 1 154 ? 19.240 6.611 14.448 1.00 71.75 154 GLY A CA 1
ATOM 1272 C C . GLY A 1 154 ? 17.731 6.559 14.751 1.00 71.75 154 GLY A C 1
ATOM 1273 O O . GLY A 1 154 ? 16.890 6.365 13.877 1.00 71.75 154 GLY A O 1
ATOM 1274 N N . GLU A 1 155 ? 17.347 6.768 16.018 1.00 69.25 155 GLU A N 1
ATOM 1275 C CA . GLU A 1 155 ? 15.954 6.600 16.485 1.00 69.25 155 GLU A CA 1
ATOM 1276 C C . GLU A 1 155 ? 14.933 7.514 15.794 1.00 69.25 155 GLU A C 1
ATOM 1278 O O . GLU A 1 155 ? 13.811 7.093 15.505 1.00 69.25 155 GLU A O 1
ATOM 1283 N N . LYS A 1 156 ? 15.315 8.763 15.496 1.00 69.94 156 LYS A N 1
ATOM 1284 C CA . LYS A 1 156 ? 14.448 9.698 14.763 1.00 69.94 156 LYS A CA 1
ATOM 1285 C C . LYS A 1 156 ? 14.117 9.168 13.368 1.00 69.94 156 LYS A C 1
ATOM 1287 O O . LYS A 1 156 ? 12.964 9.271 12.962 1.00 69.94 156 LYS A O 1
ATOM 1292 N N . LYS A 1 157 ? 15.085 8.549 12.680 1.00 76.62 157 LYS A N 1
ATOM 1293 C CA . LYS A 1 157 ? 14.874 7.962 11.353 1.00 76.62 157 LYS A CA 1
ATOM 1294 C C . LYS A 1 157 ? 14.026 6.693 11.425 1.00 76.62 157 LYS A C 1
ATOM 1296 O O . LYS A 1 157 ? 13.137 6.538 10.599 1.00 76.62 157 LYS A O 1
ATOM 1301 N N . LYS A 1 158 ? 14.177 5.855 12.461 1.00 81.06 158 LYS A N 1
ATOM 1302 C CA . LYS A 1 158 ? 13.318 4.666 12.664 1.00 81.06 158 LYS A CA 1
ATOM 1303 C C . LYS A 1 158 ? 11.821 4.999 12.653 1.00 81.06 158 LYS A C 1
ATOM 1305 O O . LYS A 1 158 ? 11.044 4.291 12.020 1.00 81.06 158 LYS A O 1
ATOM 1310 N N . LYS A 1 159 ? 11.412 6.108 13.286 1.00 86.50 159 LYS A N 1
ATOM 1311 C CA . LYS A 1 159 ? 10.007 6.564 13.260 1.00 86.50 159 LYS A CA 1
ATOM 1312 C C . LYS A 1 159 ? 9.526 6.965 11.863 1.00 86.50 159 LYS A C 1
ATOM 1314 O O . LYS A 1 159 ? 8.339 6.839 11.582 1.00 86.50 159 LYS A O 1
ATOM 1319 N N . GLU A 1 160 ? 10.410 7.438 10.986 1.00 90.31 160 GLU A N 1
ATOM 1320 C CA . GLU A 1 160 ? 10.045 7.807 9.610 1.00 90.31 160 GLU A CA 1
ATOM 1321 C C . GLU A 1 160 ? 9.722 6.586 8.747 1.00 90.31 160 GLU A C 1
ATOM 1323 O O . GLU A 1 1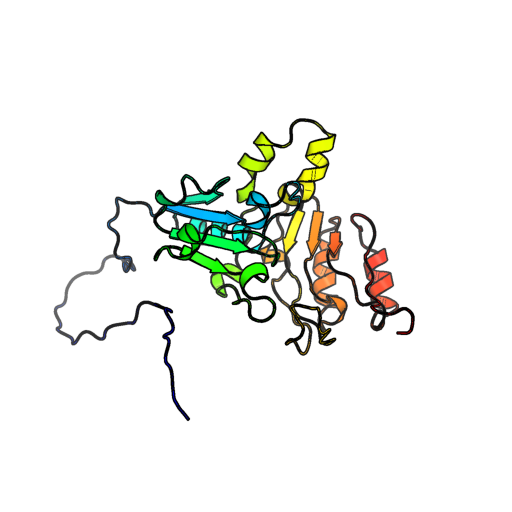60 ? 8.900 6.691 7.839 1.00 90.31 160 GLU A O 1
ATOM 1328 N N . PHE A 1 161 ? 10.313 5.435 9.077 1.00 93.94 161 PHE A N 1
ATOM 1329 C CA . PHE A 1 161 ? 10.120 4.174 8.365 1.00 93.94 161 PHE A CA 1
ATOM 1330 C C . PHE A 1 161 ? 9.110 3.234 9.034 1.00 93.94 161 PHE A C 1
ATOM 1332 O O . PHE A 1 161 ? 8.986 2.084 8.621 1.00 93.94 161 PHE A O 1
ATOM 1339 N N . GLN A 1 162 ? 8.352 3.699 10.036 1.00 95.12 162 GLN A N 1
ATOM 1340 C CA . GLN A 1 162 ? 7.415 2.840 10.772 1.00 95.12 162 GLN A CA 1
ATOM 1341 C C . GLN A 1 162 ? 6.405 2.131 9.857 1.00 95.12 162 GLN A C 1
ATOM 1343 O O . GLN A 1 162 ? 6.071 0.987 10.119 1.00 95.12 162 GLN A O 1
ATOM 1348 N N . PHE A 1 163 ? 5.950 2.759 8.764 1.00 96.75 163 PHE A N 1
ATOM 1349 C CA . PHE A 1 163 ? 5.009 2.132 7.828 1.00 96.75 163 PHE A CA 1
ATOM 1350 C C . PHE A 1 163 ? 5.617 0.964 7.047 1.00 96.75 163 PHE A C 1
ATOM 1352 O O . PHE A 1 163 ? 4.882 0.075 6.646 1.00 96.75 163 PHE A O 1
ATOM 1359 N N . TYR A 1 164 ? 6.937 0.926 6.878 1.00 97.06 164 TYR A N 1
ATOM 1360 C CA . TYR A 1 164 ? 7.622 -0.209 6.259 1.00 97.06 164 TYR A CA 1
ATOM 1361 C C . TYR A 1 164 ? 7.866 -1.350 7.259 1.00 97.06 164 TYR A C 1
ATOM 1363 O O . TYR A 1 164 ? 8.009 -2.498 6.859 1.00 97.06 164 TYR A O 1
ATOM 1371 N N . THR A 1 165 ? 7.927 -1.054 8.563 1.00 95.69 165 THR A N 1
ATOM 1372 C CA . THR A 1 165 ? 8.426 -2.006 9.570 1.00 95.69 165 THR A CA 1
ATOM 1373 C C . THR A 1 165 ? 7.389 -2.456 10.597 1.00 95.69 165 THR A C 1
ATOM 1375 O O . THR A 1 165 ? 7.487 -3.570 11.103 1.00 95.69 165 THR A O 1
ATOM 1378 N N . GLU A 1 166 ? 6.364 -1.662 10.900 1.00 97.19 166 GLU A N 1
ATOM 1379 C CA . GLU A 1 166 ? 5.472 -1.913 12.041 1.00 97.19 166 GLU A CA 1
ATOM 1380 C C . GLU A 1 166 ? 4.005 -2.174 11.679 1.00 97.19 166 GLU A C 1
ATOM 1382 O O . GLU A 1 166 ? 3.246 -2.550 12.577 1.00 97.19 166 GLU A O 1
ATOM 1387 N N . TYR A 1 167 ? 3.590 -1.978 10.422 1.00 98.38 167 TYR A N 1
ATOM 1388 C CA . TYR A 1 167 ? 2.178 -2.047 10.029 1.00 98.38 167 TYR A CA 1
ATOM 1389 C C . TYR A 1 167 ? 1.871 -3.227 9.118 1.00 98.38 167 TYR A C 1
ATOM 1391 O O . TYR A 1 167 ? 2.555 -3.436 8.121 1.00 98.38 167 TYR A O 1
ATOM 1399 N N . SER A 1 168 ? 0.756 -3.893 9.402 1.00 98.62 168 SER A N 1
ATOM 1400 C CA . SER A 1 168 ? -0.033 -4.569 8.376 1.00 98.62 168 SER A CA 1
ATOM 1401 C C . SER A 1 168 ? -0.858 -3.532 7.623 1.00 98.62 168 SER A C 1
ATOM 1403 O O . SER A 1 168 ? -1.574 -2.734 8.234 1.00 98.62 168 SER A O 1
ATOM 1405 N N . ILE A 1 169 ? -0.726 -3.515 6.301 1.00 98.69 169 ILE A N 1
ATOM 1406 C CA . ILE A 1 169 ? -1.295 -2.492 5.416 1.00 98.69 169 ILE A CA 1
ATOM 1407 C C . ILE A 1 169 ? -2.212 -3.157 4.398 1.00 98.69 169 ILE A C 1
ATOM 1409 O O . ILE A 1 169 ? -1.786 -4.090 3.718 1.00 98.69 169 ILE A O 1
ATOM 1413 N N . GLY A 1 170 ? -3.433 -2.642 4.255 1.00 98.31 170 GLY A N 1
ATOM 1414 C CA . GLY A 1 170 ? -4.411 -3.178 3.314 1.00 98.31 170 GLY A CA 1
ATOM 1415 C C . GLY A 1 170 ? -5.619 -2.273 3.093 1.00 98.31 170 GLY A C 1
ATOM 1416 O O . GLY A 1 170 ? -5.727 -1.190 3.672 1.00 98.31 170 GLY A O 1
ATOM 1417 N N . PHE A 1 171 ? -6.521 -2.737 2.233 1.00 98.31 171 PHE A N 1
ATOM 1418 C CA . PHE A 1 171 ? -7.850 -2.168 2.027 1.00 98.31 171 PHE A CA 1
ATOM 1419 C C . PHE A 1 171 ? -8.870 -3.171 2.552 1.00 98.31 171 PHE A C 1
ATOM 1421 O O . PHE A 1 171 ? -8.978 -4.261 1.994 1.00 98.31 171 PHE A O 1
ATOM 1428 N N . LEU A 1 172 ? -9.623 -2.807 3.587 1.00 98.50 172 LEU A N 1
ATOM 1429 C CA . LEU A 1 172 ? -10.747 -3.631 4.048 1.00 98.50 172 LEU A CA 1
ATOM 1430 C C . LEU A 1 172 ? -11.969 -3.458 3.137 1.00 98.50 172 LEU A C 1
ATOM 1432 O O . LEU A 1 172 ? -12.788 -4.359 2.958 1.00 98.50 172 LEU A O 1
ATOM 1436 N N . THR A 1 173 ? -12.083 -2.273 2.550 1.00 98.31 173 THR A N 1
ATOM 1437 C CA . THR A 1 173 ? -13.131 -1.839 1.638 1.00 98.31 173 THR A CA 1
ATOM 1438 C C . THR A 1 173 ? -12.539 -0.960 0.538 1.00 98.31 173 THR A C 1
ATOM 1440 O O . THR A 1 173 ? -11.474 -0.350 0.687 1.00 98.31 173 THR A O 1
ATOM 1443 N N . ARG A 1 174 ? -13.240 -0.892 -0.593 1.00 96.81 174 ARG A N 1
ATOM 1444 C CA . ARG A 1 174 ? -12.869 -0.078 -1.756 1.00 96.81 174 ARG A CA 1
ATOM 1445 C C . ARG A 1 174 ? -14.078 0.664 -2.301 1.00 96.81 174 ARG A C 1
ATOM 1447 O O . ARG A 1 174 ? -15.186 0.130 -2.323 1.00 96.81 174 ARG A O 1
ATOM 1454 N N . GLY A 1 175 ? -13.831 1.863 -2.813 1.00 95.62 175 GLY A N 1
ATOM 1455 C CA . GLY A 1 175 ? -14.818 2.712 -3.463 1.00 95.62 175 GLY A CA 1
ATOM 1456 C C . GLY A 1 175 ? -15.483 3.729 -2.535 1.00 95.62 175 GLY A C 1
ATOM 1457 O O . GLY A 1 175 ? -15.380 3.687 -1.313 1.00 95.62 175 GLY A O 1
ATOM 1458 N N . CYS A 1 176 ? -16.160 4.696 -3.149 1.00 95.31 176 CYS A N 1
ATOM 1459 C CA . CYS A 1 176 ? -16.908 5.747 -2.474 1.00 95.31 176 CYS A CA 1
ATOM 1460 C C . CYS A 1 176 ? -18.051 6.211 -3.389 1.00 95.31 176 CYS A C 1
ATOM 1462 O O . CYS A 1 176 ? -17.878 6.281 -4.602 1.00 95.31 176 CYS A O 1
ATOM 1464 N N . PHE A 1 177 ? -19.211 6.561 -2.828 1.00 94.44 177 PHE A N 1
ATOM 1465 C CA . PHE A 1 177 ? -20.372 7.020 -3.607 1.00 94.44 177 PHE A CA 1
ATOM 1466 C C . PHE A 1 177 ? -20.358 8.525 -3.926 1.00 94.44 177 PHE A C 1
ATOM 1468 O O . PHE A 1 177 ? -21.212 8.997 -4.674 1.00 94.44 177 PHE A O 1
ATOM 1475 N N . ARG A 1 178 ? -19.425 9.301 -3.354 1.00 92.12 178 ARG A N 1
ATOM 1476 C CA . ARG A 1 178 ? -19.449 10.777 -3.405 1.00 92.12 178 ARG A CA 1
ATOM 1477 C C . ARG A 1 178 ? -19.144 11.373 -4.779 1.00 92.12 178 ARG A C 1
ATOM 1479 O O . ARG A 1 178 ? -19.535 12.505 -5.035 1.00 92.12 178 ARG A O 1
ATOM 1486 N N . LYS A 1 179 ? -18.454 10.633 -5.655 1.00 92.69 179 LYS A N 1
ATOM 1487 C CA . LYS A 1 179 ? -18.079 11.070 -7.014 1.00 92.69 179 LYS A CA 1
ATOM 1488 C C . LYS A 1 179 ? -17.347 12.425 -7.074 1.00 92.69 179 LYS A C 1
ATOM 1490 O O . LYS A 1 179 ? -17.511 13.176 -8.034 1.00 92.69 179 LYS A O 1
ATOM 1495 N N . CYS A 1 180 ? -16.533 12.747 -6.064 1.00 90.56 180 CYS A N 1
ATOM 1496 C CA . CYS A 1 180 ? -15.783 14.005 -6.013 1.00 90.56 180 CYS A CA 1
ATOM 1497 C C . CYS A 1 180 ? -14.902 14.164 -7.264 1.00 90.56 180 CYS A C 1
ATOM 1499 O O . CYS A 1 180 ? -14.130 13.263 -7.590 1.00 90.56 180 CYS A O 1
ATOM 1501 N N . SER A 1 181 ? -14.979 15.308 -7.952 1.00 91.00 181 SER A N 1
ATOM 1502 C CA . SER A 1 181 ? -14.322 15.529 -9.256 1.00 91.00 181 SER A CA 1
ATOM 1503 C C . SER A 1 181 ? -12.797 15.375 -9.225 1.00 91.00 181 SER A C 1
ATOM 1505 O O . SER A 1 181 ? -12.199 14.968 -10.221 1.00 91.00 181 SER A O 1
ATOM 1507 N N . PHE A 1 182 ? -12.191 15.671 -8.075 1.00 89.12 182 PHE A N 1
ATOM 1508 C CA . PHE A 1 182 ? -10.756 15.581 -7.805 1.00 89.12 182 PHE A CA 1
ATOM 1509 C C . PHE A 1 182 ? -10.296 14.198 -7.314 1.00 89.12 182 PHE A C 1
ATOM 1511 O O . PHE A 1 182 ? -9.100 14.000 -7.083 1.00 89.12 182 PHE A O 1
ATOM 1518 N N . CYS A 1 183 ? -11.208 13.244 -7.106 1.00 91.38 183 CYS A N 1
ATOM 1519 C CA . CYS A 1 183 ? -10.882 11.934 -6.551 1.00 91.38 183 CYS A CA 1
ATOM 1520 C C . CYS A 1 183 ? -10.688 10.885 -7.655 1.00 91.38 183 CYS A C 1
ATOM 1522 O O . CYS A 1 183 ? -11.479 10.793 -8.594 1.00 91.38 183 CYS A O 1
ATOM 1524 N N . VAL A 1 184 ? -9.688 10.014 -7.492 1.00 92.12 184 VAL A N 1
ATOM 1525 C CA . VAL A 1 184 ? -9.465 8.851 -8.374 1.00 92.12 184 VAL A CA 1
ATOM 1526 C C . VAL A 1 184 ? -10.651 7.879 -8.375 1.00 92.12 184 VAL A C 1
ATOM 1528 O O . VAL A 1 184 ? -10.914 7.224 -9.377 1.00 92.12 184 VAL A O 1
ATOM 1531 N N . ASN A 1 185 ? -11.430 7.845 -7.290 1.00 91.75 185 ASN A N 1
ATOM 1532 C CA . ASN A 1 185 ? -12.607 6.988 -7.142 1.00 91.75 185 ASN A CA 1
ATOM 1533 C C . ASN A 1 185 ? -13.897 7.622 -7.677 1.00 91.75 185 ASN A C 1
ATOM 1535 O O . ASN A 1 185 ? -14.983 7.127 -7.382 1.00 91.75 185 ASN A O 1
ATOM 1539 N N . LYS A 1 186 ? -13.820 8.708 -8.460 1.00 92.69 186 LYS A N 1
ATOM 1540 C CA . LYS A 1 186 ? -15.008 9.426 -8.959 1.00 92.69 186 LYS A CA 1
ATOM 1541 C C . LYS A 1 186 ? -15.957 8.575 -9.812 1.00 92.69 186 LYS A C 1
ATOM 1543 O O . LYS A 1 186 ? -17.126 8.921 -9.955 1.00 92.69 186 LYS A O 1
ATOM 1548 N N . ASN A 1 187 ? -15.453 7.473 -10.366 1.00 92.31 187 ASN A N 1
ATOM 1549 C CA . ASN A 1 187 ? -16.229 6.525 -11.163 1.00 92.31 187 ASN A CA 1
ATOM 1550 C C . ASN A 1 187 ? -16.926 5.454 -10.305 1.00 92.31 187 ASN A C 1
ATOM 1552 O O . ASN A 1 187 ? -17.762 4.719 -10.825 1.00 92.31 187 ASN A O 1
ATOM 1556 N N . SER A 1 188 ? -16.616 5.364 -9.005 1.00 93.56 188 SER A N 1
ATOM 1557 C CA . SER A 1 188 ? -17.305 4.450 -8.097 1.00 93.56 188 SER A CA 1
ATOM 1558 C C . SER A 1 188 ? -18.700 4.969 -7.732 1.00 93.56 188 SER A C 1
ATOM 1560 O O . SER A 1 188 ? -18.952 6.172 -7.642 1.00 93.56 188 SER A O 1
ATOM 1562 N N . THR A 1 189 ? -19.631 4.040 -7.526 1.00 94.38 189 THR A N 1
ATOM 1563 C CA . THR A 1 189 ? -21.012 4.320 -7.107 1.00 94.38 189 THR A CA 1
ATOM 1564 C C . THR A 1 189 ? -21.293 3.904 -5.666 1.00 94.38 189 THR A C 1
ATOM 1566 O O . THR A 1 189 ? -22.397 4.127 -5.180 1.00 94.38 189 THR A O 1
ATOM 1569 N N . GLY A 1 190 ? -20.320 3.310 -4.976 1.00 95.62 190 GLY A N 1
ATOM 1570 C CA . GLY A 1 190 ? -20.476 2.782 -3.624 1.00 95.62 190 GLY A CA 1
ATOM 1571 C C . GLY A 1 190 ? -19.152 2.308 -3.036 1.00 95.62 190 GLY A C 1
ATOM 1572 O O . GLY A 1 190 ? -18.117 2.363 -3.702 1.00 95.62 190 GLY A O 1
ATOM 1573 N N . ALA A 1 191 ? -19.195 1.858 -1.786 1.00 97.06 191 ALA A N 1
ATOM 1574 C CA . ALA A 1 191 ? -18.093 1.147 -1.156 1.00 97.06 191 ALA A CA 1
ATOM 1575 C C . ALA A 1 191 ? -18.485 -0.320 -0.954 1.00 97.06 191 ALA A C 1
ATOM 1577 O O . ALA A 1 191 ? -19.614 -0.613 -0.551 1.00 97.06 191 ALA A O 1
ATOM 1578 N N . ALA A 1 192 ? -17.560 -1.228 -1.239 1.00 97.25 192 ALA A N 1
ATOM 1579 C CA . ALA A 1 192 ? -17.746 -2.667 -1.098 1.00 97.25 192 ALA A CA 1
ATOM 1580 C C . ALA A 1 192 ? -16.591 -3.281 -0.292 1.00 97.25 192 ALA A C 1
ATOM 1582 O O . ALA A 1 192 ? -15.512 -2.679 -0.241 1.00 97.25 192 ALA A O 1
ATOM 1583 N N . PRO A 1 193 ? -16.788 -4.461 0.328 1.00 97.81 193 PRO A N 1
ATOM 1584 C CA . PRO A 1 193 ? -15.689 -5.225 0.911 1.00 97.81 193 PRO A CA 1
ATOM 1585 C C . PRO A 1 193 ? -14.577 -5.471 -0.116 1.00 97.81 193 PRO A C 1
ATOM 1587 O O . PRO A 1 193 ? -14.862 -5.681 -1.295 1.00 97.81 193 PRO A O 1
ATOM 1590 N N . ALA A 1 194 ? -13.330 -5.420 0.341 1.00 96.94 194 ALA A N 1
ATOM 1591 C CA . ALA A 1 194 ? -12.140 -5.672 -0.462 1.00 96.94 194 ALA A CA 1
ATOM 1592 C C . ALA A 1 194 ? -11.387 -6.890 0.090 1.00 96.94 194 ALA A C 1
ATOM 1594 O O . ALA A 1 194 ? -11.969 -7.972 0.141 1.00 96.94 194 ALA A O 1
ATOM 1595 N N . SER A 1 195 ? -10.133 -6.734 0.521 1.00 96.06 195 SER A N 1
ATOM 1596 C CA . SER A 1 195 ? -9.393 -7.816 1.168 1.00 96.06 195 SER A CA 1
ATOM 1597 C C . SER A 1 195 ? -9.907 -8.029 2.598 1.00 96.06 195 SER A C 1
ATOM 1599 O O . SER A 1 195 ? -9.926 -7.069 3.379 1.00 96.06 195 SER A O 1
ATOM 1601 N N . PRO A 1 196 ? -10.303 -9.253 2.993 1.00 97.00 196 PRO A N 1
ATOM 1602 C CA . PRO A 1 196 ? -10.474 -9.588 4.402 1.00 97.00 196 PRO A CA 1
ATOM 1603 C C . PRO A 1 196 ? -9.169 -9.337 5.175 1.00 97.00 196 PRO A C 1
ATOM 1605 O O . PRO A 1 196 ? -8.073 -9.393 4.614 1.00 97.00 196 PRO A O 1
ATOM 1608 N N . LEU A 1 197 ? -9.277 -9.029 6.470 1.00 98.50 197 LEU A N 1
ATOM 1609 C CA . LEU A 1 197 ? -8.128 -8.644 7.299 1.00 98.50 197 LEU A CA 1
ATOM 1610 C C . LEU A 1 197 ? -7.039 -9.724 7.307 1.00 98.50 197 LEU A C 1
ATOM 1612 O O . LEU A 1 197 ? -5.852 -9.412 7.301 1.00 98.50 197 LEU A O 1
ATOM 1616 N N . GLU A 1 198 ? -7.449 -10.987 7.287 1.00 97.81 198 GLU A N 1
ATOM 1617 C CA . GLU A 1 198 ? -6.586 -12.163 7.323 1.00 97.81 198 GLU A CA 1
ATOM 1618 C C . GLU A 1 198 ? -5.636 -12.238 6.120 1.00 97.81 198 GLU A C 1
ATOM 1620 O O . GLU A 1 198 ? -4.557 -12.808 6.250 1.00 97.81 198 GLU A O 1
ATOM 1625 N N . GLU A 1 199 ? -5.979 -11.626 4.979 1.00 97.88 199 GLU A N 1
ATOM 1626 C CA . GLU A 1 199 ? -5.100 -11.603 3.801 1.00 97.88 199 GLU A CA 1
ATOM 1627 C C . GLU A 1 199 ? -3.836 -10.775 4.030 1.00 97.88 199 GLU A C 1
ATOM 1629 O O . GLU A 1 199 ? -2.815 -11.044 3.407 1.00 97.88 199 GLU A O 1
ATOM 1634 N N . PHE A 1 200 ? -3.869 -9.768 4.902 1.00 98.25 200 PHE A N 1
ATOM 1635 C CA . PHE A 1 200 ? -2.734 -8.863 5.110 1.00 98.25 200 PHE A CA 1
ATOM 1636 C C . PHE A 1 200 ? -2.348 -8.694 6.586 1.00 98.25 200 PHE A C 1
ATOM 1638 O O . PHE A 1 200 ? -1.411 -7.966 6.912 1.00 98.25 200 PHE A O 1
ATOM 1645 N N . TYR A 1 201 ? -3.035 -9.361 7.509 1.00 98.31 201 TYR A N 1
ATOM 1646 C CA . TYR A 1 201 ? -2.662 -9.342 8.915 1.00 98.31 201 TYR A CA 1
ATOM 1647 C C . TYR A 1 201 ? -1.424 -10.206 9.172 1.00 98.31 201 TYR A C 1
ATOM 1649 O O . TYR A 1 201 ? -1.427 -11.415 8.968 1.00 98.31 201 TYR A O 1
ATOM 1657 N N . ASP A 1 202 ? -0.377 -9.574 9.692 1.00 97.75 202 ASP A N 1
ATOM 1658 C CA . ASP A 1 202 ? 0.861 -10.214 10.119 1.00 97.75 202 ASP A CA 1
ATOM 1659 C C . ASP A 1 202 ? 1.007 -10.002 11.636 1.00 97.75 202 ASP A C 1
ATOM 1661 O O . ASP A 1 202 ? 1.219 -8.869 12.087 1.00 97.75 202 ASP A O 1
ATOM 1665 N N . PRO A 1 203 ? 0.909 -11.065 12.458 1.00 96.31 203 PRO A N 1
ATOM 1666 C CA . PRO A 1 203 ? 1.037 -10.965 13.910 1.00 96.31 203 PRO A CA 1
ATOM 1667 C C . PRO A 1 203 ? 2.371 -10.385 14.406 1.00 96.31 203 PRO A C 1
ATOM 1669 O O . PRO A 1 203 ? 2.436 -9.920 15.551 1.00 96.31 203 PRO A O 1
ATOM 1672 N N . SER A 1 204 ? 3.430 -10.404 13.589 1.00 96.44 204 SER A N 1
ATOM 1673 C CA . SER A 1 204 ? 4.717 -9.779 13.922 1.00 96.44 204 SER A CA 1
ATOM 1674 C C . SER A 1 204 ? 4.655 -8.247 13.864 1.00 96.44 204 SER A C 1
ATOM 1676 O O . SER A 1 204 ? 5.417 -7.558 14.552 1.00 96.44 204 SER A O 1
ATOM 1678 N N . ARG A 1 205 ? 3.703 -7.690 13.105 1.00 97.31 205 ARG A N 1
ATOM 1679 C CA . ARG A 1 205 ? 3.487 -6.250 12.968 1.00 97.31 205 ARG A CA 1
ATOM 1680 C C . ARG A 1 205 ? 2.656 -5.733 14.141 1.00 97.31 205 ARG A C 1
ATOM 1682 O O . ARG A 1 205 ? 1.718 -6.356 14.641 1.00 97.31 205 ARG A O 1
ATOM 1689 N N . LYS A 1 206 ? 3.031 -4.561 14.649 1.00 97.00 206 LYS A N 1
ATOM 1690 C CA . LYS A 1 206 ? 2.460 -3.998 15.883 1.00 97.00 206 LYS A CA 1
ATOM 1691 C C . LYS A 1 206 ? 1.125 -3.296 15.643 1.00 97.00 206 LYS A C 1
ATOM 1693 O O . LYS A 1 206 ? 0.359 -3.117 16.594 1.00 97.00 206 LYS A O 1
ATOM 1698 N N . LYS A 1 207 ? 0.888 -2.846 14.410 1.00 98.06 207 LYS A N 1
ATOM 1699 C CA . LYS A 1 207 ? -0.164 -1.894 14.059 1.00 98.06 207 LYS A CA 1
ATOM 1700 C C . LYS A 1 207 ? -0.864 -2.282 12.757 1.00 98.06 207 LYS A C 1
ATOM 1702 O O . LYS A 1 207 ? -0.315 -3.021 11.948 1.00 98.06 207 LYS A O 1
ATOM 1707 N N . LEU A 1 208 ? -2.054 -1.733 12.545 1.00 98.50 208 LEU A N 1
ATOM 1708 C CA . LEU A 1 208 ? -2.847 -1.876 11.326 1.00 98.50 208 LEU A CA 1
ATOM 1709 C C . LEU A 1 208 ? -2.996 -0.516 10.639 1.00 98.50 208 LEU A C 1
ATOM 1711 O O . LEU A 1 208 ? -3.138 0.521 11.292 1.00 98.50 208 LEU A O 1
ATOM 1715 N N . CYS A 1 209 ? -2.950 -0.504 9.315 1.00 98.12 209 CYS A N 1
ATOM 1716 C CA . CYS A 1 209 ? -3.123 0.696 8.515 1.00 98.12 209 CYS A CA 1
ATOM 1717 C C . CYS A 1 209 ? -4.039 0.403 7.332 1.00 98.12 209 CYS A C 1
ATOM 1719 O O . CYS A 1 209 ? -3.729 -0.415 6.467 1.00 98.12 209 CYS A O 1
ATOM 1721 N N . PHE A 1 210 ? -5.159 1.111 7.305 1.00 98.25 210 PHE A N 1
ATOM 1722 C CA . PHE A 1 210 ? -6.205 0.932 6.314 1.00 98.25 210 PHE A CA 1
ATOM 1723 C C . PHE A 1 210 ? -6.157 2.062 5.296 1.00 98.25 210 PHE A C 1
ATOM 1725 O O . PHE A 1 210 ? -6.077 3.244 5.654 1.00 98.25 210 PHE A O 1
ATOM 1732 N N . LEU A 1 211 ? -6.161 1.685 4.023 1.00 97.50 211 LEU A N 1
ATOM 1733 C CA . LEU A 1 211 ? -6.085 2.605 2.889 1.00 97.50 211 LEU A CA 1
ATOM 1734 C C . LEU A 1 211 ? -7.458 2.941 2.293 1.00 97.50 211 LEU A C 1
ATOM 1736 O O . LEU A 1 211 ? -7.526 3.724 1.353 1.00 97.50 211 LEU A O 1
ATOM 1740 N N . ASP A 1 212 ? -8.514 2.363 2.857 1.00 97.62 212 ASP A N 1
ATOM 1741 C CA . ASP A 1 212 ? -9.923 2.462 2.488 1.00 97.62 212 ASP A CA 1
ATOM 1742 C C . ASP A 1 212 ? -10.367 3.848 2.023 1.00 97.62 212 ASP A C 1
ATOM 1744 O O . ASP A 1 212 ? -10.164 4.842 2.713 1.00 97.62 212 ASP A O 1
ATOM 1748 N N . ASP A 1 213 ? -11.044 3.900 0.876 1.00 95.81 213 ASP A N 1
ATOM 1749 C CA . ASP A 1 213 ? -11.449 5.160 0.246 1.00 95.81 213 ASP A CA 1
ATOM 1750 C C . ASP A 1 213 ? -12.544 5.894 1.039 1.00 95.81 213 ASP A C 1
ATOM 1752 O O . ASP A 1 213 ? -12.536 7.120 1.135 1.00 95.81 213 ASP A O 1
ATOM 1756 N N . ASN A 1 214 ? -13.508 5.139 1.577 1.00 95.50 214 ASN A N 1
ATOM 1757 C CA . ASN A 1 214 ? -14.560 5.612 2.476 1.00 95.50 214 ASN A CA 1
ATOM 1758 C C . ASN A 1 214 ? -15.132 4.423 3.270 1.00 95.50 214 ASN A C 1
ATOM 1760 O O . ASN A 1 214 ? -16.170 3.866 2.915 1.00 95.50 214 ASN A O 1
ATOM 1764 N N . PHE A 1 215 ? -14.438 4.018 4.337 1.00 97.19 215 PHE A N 1
ATOM 1765 C CA . PHE A 1 215 ? -14.736 2.783 5.077 1.00 97.19 215 PHE A CA 1
ATOM 1766 C C . PHE A 1 215 ? -16.206 2.651 5.515 1.00 97.19 215 PHE A C 1
ATOM 1768 O O . PHE A 1 215 ? -16.856 1.640 5.250 1.00 97.19 215 PHE A O 1
ATOM 1775 N N . PHE A 1 216 ? -16.765 3.696 6.134 1.00 96.50 216 PHE A N 1
ATOM 1776 C CA . PHE A 1 216 ? -18.139 3.664 6.652 1.00 96.50 216 PHE A CA 1
ATOM 1777 C C . PHE A 1 216 ? -19.223 3.776 5.576 1.00 96.50 216 PHE A C 1
ATOM 1779 O O . PHE A 1 216 ? -20.399 3.604 5.889 1.00 96.50 216 PHE A O 1
ATOM 1786 N N . ALA A 1 217 ? -18.860 4.012 4.312 1.00 95.69 217 ALA A N 1
ATOM 1787 C CA . ALA A 1 217 ? -19.805 3.900 3.207 1.00 95.69 217 ALA A CA 1
ATOM 1788 C C . ALA A 1 217 ? -20.127 2.439 2.841 1.00 95.69 217 ALA A C 1
ATOM 1790 O O . ALA A 1 217 ? -21.068 2.197 2.084 1.00 95.69 217 ALA A O 1
ATOM 1791 N N . CYS A 1 218 ? -19.358 1.462 3.334 1.00 97.19 218 CYS A N 1
ATOM 1792 C CA . CYS A 1 218 ? -19.606 0.046 3.079 1.00 97.19 218 CYS A CA 1
ATOM 1793 C C . CYS A 1 218 ? -20.708 -0.473 4.009 1.00 97.19 218 CYS A C 1
ATOM 1795 O O . CYS A 1 218 ? -20.558 -0.428 5.223 1.00 97.19 218 CYS A O 1
ATOM 1797 N N . ALA A 1 219 ? -21.792 -1.039 3.471 1.00 95.50 219 ALA A N 1
ATOM 1798 C CA . ALA A 1 219 ? -22.903 -1.547 4.290 1.00 95.50 219 ALA A CA 1
ATOM 1799 C C . ALA A 1 219 ? -22.480 -2.632 5.306 1.00 95.50 219 ALA A C 1
ATOM 1801 O O . ALA A 1 219 ? -23.072 -2.743 6.375 1.00 95.50 219 ALA A O 1
ATOM 1802 N N . GLY A 1 220 ? -21.439 -3.412 4.992 1.00 95.81 220 GLY A N 1
ATOM 1803 C CA . GLY A 1 220 ? -20.895 -4.467 5.855 1.00 95.81 220 GLY A CA 1
ATOM 1804 C C . GLY A 1 220 ? -19.832 -4.005 6.857 1.00 95.81 220 GLY A C 1
ATOM 1805 O O . GLY A 1 220 ? -19.166 -4.860 7.444 1.00 95.81 220 GLY A O 1
ATOM 1806 N N . TRP A 1 221 ? -19.635 -2.691 7.035 1.00 97.25 221 TRP A N 1
ATOM 1807 C CA . TRP A 1 221 ? -18.526 -2.135 7.819 1.00 97.25 221 TRP A CA 1
ATOM 1808 C C . TRP A 1 221 ? -18.455 -2.686 9.247 1.00 97.25 221 TRP A C 1
ATOM 1810 O O . TRP A 1 221 ? -17.356 -2.896 9.742 1.00 97.25 221 TRP A O 1
ATOM 1820 N N . GLU A 1 222 ? -19.589 -2.946 9.909 1.00 97.31 222 GLU A N 1
ATOM 1821 C CA . GLU A 1 222 ? -19.594 -3.341 11.325 1.00 97.31 222 GLU A CA 1
ATOM 1822 C C . GLU A 1 222 ? -18.932 -4.705 11.527 1.00 97.31 222 GLU A C 1
ATOM 1824 O O . GLU A 1 222 ? -18.019 -4.823 12.339 1.00 97.31 222 GLU A O 1
ATOM 1829 N N . LYS A 1 223 ? -19.298 -5.703 10.712 1.00 97.56 223 LYS A N 1
ATOM 1830 C CA . LYS A 1 223 ? -18.677 -7.036 10.751 1.00 97.56 223 LYS A CA 1
ATOM 1831 C C . LYS A 1 223 ? -17.184 -6.975 10.422 1.00 97.56 223 LYS A C 1
ATOM 1833 O O . LYS A 1 223 ? -16.386 -7.658 11.054 1.00 97.56 223 LYS A O 1
ATOM 1838 N N . ILE A 1 224 ? -16.816 -6.163 9.432 1.00 98.31 224 ILE A N 1
ATOM 1839 C CA . ILE A 1 224 ? -15.418 -5.966 9.032 1.00 98.31 224 ILE A CA 1
ATOM 1840 C C . ILE A 1 224 ? -14.630 -5.289 10.162 1.00 98.31 224 ILE A C 1
ATOM 1842 O O . ILE A 1 224 ? -13.496 -5.653 10.443 1.00 98.31 224 ILE A O 1
ATOM 1846 N N . PHE A 1 225 ? -15.225 -4.308 10.836 1.00 98.06 225 PHE A N 1
ATOM 1847 C CA . PHE A 1 225 ? -14.558 -3.589 11.911 1.00 98.06 225 PHE A CA 1
ATOM 1848 C C . PHE A 1 225 ? -14.439 -4.425 13.189 1.00 98.06 225 PHE A C 1
ATOM 1850 O O . PHE A 1 225 ? -13.465 -4.274 13.922 1.00 98.06 225 PHE A O 1
ATOM 1857 N N . SER A 1 226 ? -15.373 -5.347 13.443 1.00 97.56 226 SER A N 1
ATOM 1858 C CA . SER A 1 226 ? -15.254 -6.307 14.544 1.00 97.56 226 SER A CA 1
ATOM 1859 C C . SER A 1 226 ? -13.958 -7.115 14.463 1.00 97.56 226 SER A C 1
ATOM 1861 O O . SER A 1 226 ? -13.244 -7.165 15.463 1.00 97.56 226 SER A O 1
ATOM 1863 N N . SER A 1 227 ? -13.580 -7.639 13.288 1.00 97.62 227 SER A N 1
ATOM 1864 C CA . SER A 1 227 ? -12.323 -8.398 13.154 1.00 97.62 227 SER A CA 1
ATOM 1865 C C . SER A 1 227 ? -11.090 -7.533 13.433 1.00 97.62 227 SER A C 1
ATOM 1867 O O . SER A 1 227 ? -10.136 -7.991 14.058 1.00 97.62 227 SER A O 1
ATOM 1869 N N . VAL A 1 228 ? -11.129 -6.246 13.067 1.00 98.06 228 VAL A N 1
ATOM 1870 C CA . VAL A 1 228 ? -10.082 -5.273 13.417 1.00 98.06 228 VAL A CA 1
ATOM 1871 C C . VAL A 1 228 ? -9.961 -5.109 14.932 1.00 98.06 228 VAL A C 1
ATOM 1873 O O . VAL A 1 228 ? -8.852 -5.176 15.466 1.00 98.06 228 VAL A O 1
ATOM 1876 N N . LEU A 1 229 ? -11.078 -4.896 15.632 1.00 97.81 229 LEU A N 1
ATOM 1877 C CA . LEU A 1 229 ? -11.091 -4.699 17.085 1.00 97.81 229 LEU A CA 1
ATOM 1878 C C . LEU A 1 229 ? -10.633 -5.956 17.837 1.00 97.81 229 LEU A C 1
ATOM 1880 O O . LEU A 1 229 ? -9.868 -5.846 18.798 1.00 97.81 229 LEU A O 1
ATOM 1884 N N . GLU A 1 230 ? -11.033 -7.138 17.365 1.00 97.19 230 GLU A N 1
ATOM 1885 C CA . GLU A 1 230 ? -10.649 -8.441 17.922 1.00 97.19 230 GLU A CA 1
ATOM 1886 C C . GLU A 1 230 ? -9.132 -8.672 17.907 1.00 97.19 230 GLU A C 1
ATOM 1888 O O . GLU A 1 230 ? -8.599 -9.308 18.817 1.00 97.19 230 GLU A O 1
ATOM 1893 N N . THR A 1 231 ? -8.399 -8.088 16.950 1.00 97.31 231 THR A N 1
ATOM 1894 C CA . THR A 1 231 ? -6.927 -8.172 16.946 1.00 97.31 231 THR A CA 1
ATOM 1895 C C . THR A 1 231 ? -6.275 -7.513 18.166 1.00 97.31 231 THR A C 1
ATOM 1897 O O . THR A 1 231 ? -5.116 -7.792 18.485 1.00 97.31 231 THR A O 1
ATOM 1900 N N . GLY A 1 232 ? -6.962 -6.561 18.808 1.00 96.81 232 GLY A N 1
ATOM 1901 C CA . GLY A 1 232 ? -6.421 -5.740 19.890 1.00 96.81 232 GLY A CA 1
ATOM 1902 C C . GLY A 1 232 ? -5.233 -4.851 19.489 1.00 96.81 232 GLY A C 1
ATOM 1903 O O . GLY A 1 232 ? -4.585 -4.274 20.379 1.00 96.81 232 GLY A O 1
ATOM 1904 N N . ARG A 1 233 ? -4.928 -4.744 18.185 1.00 97.62 233 ARG A N 1
ATOM 1905 C CA . ARG A 1 233 ? -3.832 -3.941 17.627 1.00 97.62 233 ARG A CA 1
ATOM 1906 C C . ARG A 1 233 ? -4.198 -2.467 17.582 1.00 97.62 233 ARG A C 1
ATOM 1908 O O . ARG A 1 233 ? -5.368 -2.093 17.556 1.00 97.62 233 ARG A O 1
ATOM 1915 N N . ARG A 1 234 ? -3.168 -1.616 17.559 1.00 97.88 234 ARG A N 1
ATOM 1916 C CA . ARG A 1 234 ? -3.389 -0.206 17.238 1.00 97.88 234 ARG A CA 1
ATOM 1917 C C . ARG A 1 234 ? -3.693 -0.064 15.751 1.00 97.88 234 ARG A C 1
ATOM 1919 O O . ARG A 1 234 ? -3.019 -0.718 14.961 1.00 97.88 234 ARG A O 1
ATOM 1926 N N . PHE A 1 235 ? -4.641 0.779 15.362 1.00 97.81 235 PHE A N 1
ATOM 1927 C CA . PHE A 1 235 ? -5.006 0.945 13.952 1.00 97.81 235 PHE A CA 1
ATOM 1928 C C . PHE A 1 235 ? -5.190 2.405 13.543 1.00 97.81 235 PHE A C 1
ATOM 1930 O O . PHE A 1 235 ? -5.486 3.263 14.372 1.00 97.81 235 PHE A O 1
ATOM 1937 N N . GLN A 1 236 ? -5.051 2.675 12.245 1.00 97.19 236 GLN A N 1
ATOM 1938 C CA . GLN A 1 236 ? -5.398 3.964 11.652 1.00 97.19 236 GLN A CA 1
ATOM 1939 C C . GLN A 1 236 ? -5.994 3.805 10.253 1.00 97.19 236 GLN A C 1
ATOM 1941 O O . GLN A 1 236 ? -5.587 2.926 9.492 1.00 97.19 236 GLN A O 1
ATOM 1946 N N . PHE A 1 237 ? -6.893 4.719 9.898 1.00 96.69 237 PHE A N 1
ATOM 1947 C CA . PHE A 1 237 ? -7.306 4.960 8.518 1.00 96.69 237 PHE A CA 1
ATOM 1948 C C . PHE A 1 237 ? -6.449 6.090 7.949 1.00 96.69 237 PHE A C 1
ATOM 1950 O O . PHE A 1 237 ? -6.317 7.141 8.577 1.00 96.69 237 PHE A O 1
ATOM 1957 N N . ARG A 1 238 ? -5.819 5.874 6.789 1.00 94.00 238 ARG A N 1
ATOM 1958 C CA . ARG A 1 238 ? -4.973 6.904 6.155 1.00 94.00 238 ARG A CA 1
ATOM 1959 C C . ARG A 1 238 ? -5.779 7.914 5.361 1.00 94.00 238 ARG A C 1
ATOM 1961 O O . ARG A 1 238 ? -5.352 9.061 5.261 1.00 94.00 238 ARG A O 1
ATOM 1968 N N . GLN A 1 239 ? -6.903 7.484 4.801 1.00 91.06 239 GLN A N 1
ATOM 1969 C CA . GLN A 1 239 ? -7.864 8.376 4.168 1.00 91.06 239 GLN A CA 1
ATOM 1970 C C . GLN A 1 239 ? -8.838 8.933 5.207 1.00 91.06 239 GLN A C 1
ATOM 1972 O O . GLN A 1 239 ? -8.985 8.392 6.305 1.00 91.06 239 GLN A O 1
ATOM 1977 N N . GLY A 1 240 ? -9.491 10.039 4.853 1.00 91.75 240 GLY A N 1
ATOM 1978 C CA . GLY A 1 240 ? -10.486 10.666 5.711 1.00 91.75 240 GLY A CA 1
ATOM 1979 C C . GLY A 1 240 ? -11.756 9.825 5.823 1.00 91.75 240 GLY A C 1
ATOM 1980 O O . GLY A 1 240 ? -12.306 9.377 4.821 1.00 91.75 240 GLY A O 1
ATOM 1981 N N . LEU A 1 241 ? -12.250 9.656 7.046 1.00 94.31 241 LEU A N 1
ATOM 1982 C CA . LEU A 1 241 ? -13.562 9.073 7.311 1.00 94.31 241 LEU A CA 1
ATOM 1983 C C . LEU A 1 241 ? -14.641 10.126 7.021 1.00 94.31 241 LEU A C 1
ATOM 1985 O O . LEU A 1 241 ? -14.548 11.245 7.527 1.00 94.31 241 LEU A O 1
ATOM 1989 N N . ASP A 1 242 ? -15.645 9.793 6.206 1.00 93.50 242 ASP A N 1
ATOM 1990 C CA . ASP A 1 242 ? -16.699 10.735 5.800 1.00 93.50 242 ASP A CA 1
ATOM 1991 C C . ASP A 1 242 ? -17.605 11.090 6.989 1.00 93.50 242 ASP A C 1
ATOM 1993 O O . ASP A 1 242 ? -18.496 10.328 7.372 1.00 93.50 242 ASP A O 1
ATOM 1997 N N . LEU A 1 243 ? -17.369 12.265 7.578 1.00 92.50 243 LEU A N 1
ATOM 1998 C CA . LEU A 1 243 ? -18.058 12.720 8.786 1.00 92.50 243 LEU A CA 1
ATOM 1999 C C . LEU A 1 243 ? -19.559 12.922 8.546 1.00 92.50 243 LEU A C 1
ATOM 2001 O O . LEU A 1 243 ? -20.360 12.750 9.459 1.00 92.50 243 LEU A O 1
ATOM 2005 N N . ARG A 1 244 ? -19.953 13.223 7.303 1.00 91.31 244 ARG A N 1
ATOM 2006 C CA . ARG A 1 244 ? -21.338 13.537 6.916 1.00 91.31 244 ARG A CA 1
ATOM 2007 C C . ARG A 1 244 ? -22.272 12.323 6.957 1.00 91.31 244 ARG A C 1
ATOM 2009 O O . ARG A 1 244 ? -23.485 12.493 6.969 1.00 91.31 244 ARG A O 1
ATOM 2016 N N . ILE A 1 245 ? -21.729 11.103 6.933 1.00 92.69 245 ILE A N 1
ATOM 2017 C CA . ILE A 1 245 ? -22.506 9.854 7.082 1.00 92.69 245 ILE A CA 1
ATOM 2018 C C . ILE A 1 245 ? -22.222 9.133 8.398 1.00 92.69 245 ILE A C 1
ATOM 2020 O O . ILE A 1 245 ? -22.743 8.045 8.643 1.00 92.69 245 ILE A O 1
ATOM 2024 N N . MET A 1 246 ? -21.367 9.708 9.236 1.00 92.31 246 MET A N 1
ATOM 2025 C CA . MET A 1 246 ? -20.963 9.081 10.476 1.00 92.31 246 MET A CA 1
ATOM 2026 C C . MET A 1 246 ? -22.104 9.124 11.490 1.00 92.31 246 MET A C 1
ATOM 2028 O O . MET A 1 246 ? -22.728 10.161 11.701 1.00 92.31 246 MET A O 1
ATOM 2032 N N . GLN A 1 247 ? -22.371 7.993 12.139 1.00 93.62 247 GLN A N 1
ATOM 2033 C CA . GLN A 1 247 ? -23.398 7.887 13.171 1.00 93.62 247 GLN A CA 1
ATOM 2034 C C . GLN A 1 247 ? -22.749 7.559 14.521 1.00 93.62 247 GLN A C 1
ATOM 2036 O O . GLN A 1 247 ? -21.565 7.221 14.621 1.00 93.62 247 GLN A O 1
ATOM 2041 N N . LYS A 1 248 ? -23.542 7.670 15.592 1.00 95.62 248 LYS A N 1
ATOM 2042 C CA . LYS A 1 248 ? -23.072 7.469 16.970 1.00 95.62 248 LYS A CA 1
ATOM 2043 C C . LYS A 1 248 ? -22.396 6.106 17.164 1.00 95.62 248 LYS A C 1
ATOM 2045 O O . LYS A 1 248 ? -21.353 6.033 17.803 1.00 95.62 248 LYS A O 1
ATOM 2050 N N . ARG A 1 249 ? -22.951 5.049 16.562 1.00 95.62 249 ARG A N 1
ATOM 2051 C CA . ARG A 1 249 ? -22.440 3.675 16.665 1.00 95.62 249 ARG A CA 1
ATOM 2052 C C . ARG A 1 249 ? -21.023 3.532 16.098 1.00 95.62 249 ARG A C 1
ATOM 2054 O O . ARG A 1 249 ? -20.183 2.902 16.734 1.00 95.62 249 ARG A O 1
ATOM 2061 N N . GLN A 1 250 ? -20.740 4.138 14.943 1.00 95.56 250 GLN A N 1
ATOM 2062 C CA . GLN A 1 250 ? -19.400 4.161 14.345 1.00 95.56 250 GLN A CA 1
ATOM 2063 C C . GLN A 1 250 ? -18.408 4.843 15.295 1.00 95.56 250 GLN A C 1
ATOM 2065 O O . GLN A 1 250 ? -17.327 4.315 15.535 1.00 95.56 250 GLN A O 1
ATOM 2070 N N . MET A 1 251 ? -18.793 5.982 15.881 1.00 94.19 251 MET A N 1
ATOM 2071 C CA . MET A 1 251 ? -17.944 6.725 16.819 1.00 94.19 251 MET A CA 1
ATOM 2072 C C . MET A 1 251 ? -17.668 5.959 18.112 1.00 94.19 251 MET A C 1
ATOM 2074 O O . MET A 1 251 ? -16.526 5.925 18.565 1.00 94.19 251 MET A O 1
ATOM 2078 N N . GLU A 1 252 ? -18.686 5.319 18.687 1.00 95.38 252 GLU A N 1
ATOM 2079 C CA . GLU A 1 252 ? -18.538 4.470 19.874 1.00 95.38 252 GLU A CA 1
ATOM 2080 C C . GLU A 1 252 ? -17.567 3.312 19.611 1.00 95.38 252 GLU A C 1
ATOM 2082 O O . GLU A 1 252 ? -16.669 3.066 20.417 1.00 95.38 252 GLU A O 1
ATOM 2087 N N . LEU A 1 253 ? -17.688 2.640 18.460 1.00 95.38 253 LEU A N 1
ATOM 2088 C CA . LEU A 1 253 ? -16.782 1.550 18.101 1.00 95.38 253 LEU A CA 1
ATOM 2089 C C . LEU A 1 253 ? -15.355 2.045 17.830 1.00 95.38 253 LEU A C 1
ATOM 2091 O O . LEU A 1 253 ? -14.408 1.429 18.318 1.00 95.38 253 LEU A O 1
ATOM 2095 N N . LEU A 1 254 ? -15.176 3.167 17.125 1.00 94.94 254 LEU A N 1
ATOM 2096 C CA . LEU A 1 254 ? -13.853 3.774 16.925 1.00 94.94 254 LEU A CA 1
ATOM 2097 C C . LEU A 1 254 ? -13.183 4.111 18.263 1.00 94.94 254 LEU A C 1
ATOM 2099 O O . LEU A 1 254 ? -12.009 3.798 18.452 1.00 94.94 254 LEU A O 1
ATOM 2103 N N . ALA A 1 255 ? -13.936 4.700 19.197 1.00 93.44 255 ALA A N 1
ATOM 2104 C CA . ALA A 1 255 ? -13.451 5.067 20.526 1.00 93.44 255 ALA A CA 1
ATOM 2105 C C . ALA A 1 255 ? -13.159 3.853 21.426 1.00 93.44 255 ALA A C 1
ATOM 2107 O O . ALA A 1 255 ? -12.324 3.950 22.322 1.00 93.44 255 ALA A O 1
ATOM 2108 N N . SER A 1 256 ? -13.821 2.714 21.192 1.00 95.19 256 SER A N 1
ATOM 2109 C CA . SER A 1 256 ? -13.546 1.461 21.913 1.00 95.19 256 SER A CA 1
ATOM 2110 C C . SER A 1 256 ? -12.225 0.800 21.499 1.00 95.19 256 SER A C 1
ATOM 2112 O O . SER A 1 256 ? -11.649 0.014 22.252 1.00 95.19 256 SER A O 1
ATOM 2114 N N . GLY A 1 257 ? -11.740 1.117 20.297 1.00 94.56 257 GLY A N 1
ATOM 2115 C CA . GLY A 1 257 ? -10.512 0.579 19.737 1.00 94.56 257 GLY A CA 1
ATOM 2116 C C . GLY A 1 257 ? -9.249 1.326 20.173 1.00 94.56 257 GLY A C 1
ATOM 2117 O O . GLY A 1 257 ? -9.285 2.379 20.809 1.00 94.56 257 GLY A O 1
ATOM 2118 N N . LYS A 1 258 ? -8.081 0.795 19.795 1.00 96.31 258 LYS A N 1
ATOM 2119 C CA . LYS A 1 258 ? -6.791 1.452 20.047 1.00 96.31 258 LYS A CA 1
ATOM 2120 C C . LYS A 1 258 ? -6.368 2.259 18.822 1.00 96.31 258 LYS A C 1
ATOM 2122 O O . LYS A 1 258 ? -5.703 1.740 17.934 1.00 96.31 258 LYS A O 1
ATOM 2127 N N . LEU A 1 259 ? 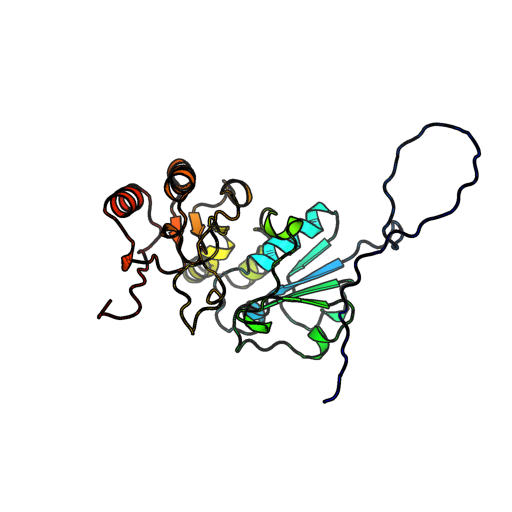-6.710 3.538 18.772 1.00 94.75 259 LEU A N 1
ATOM 2128 C CA . LEU A 1 259 ? -6.270 4.394 17.668 1.00 94.75 259 LEU A CA 1
ATOM 2129 C C . LEU A 1 259 ? -4.738 4.570 17.673 1.00 94.75 259 LEU A C 1
ATOM 2131 O O . LEU A 1 259 ? -4.105 4.731 18.727 1.00 94.75 259 LEU A O 1
ATOM 2135 N N . ASP A 1 260 ? -4.133 4.496 16.488 1.00 93.69 260 ASP A N 1
ATOM 2136 C CA . ASP A 1 260 ? -2.746 4.876 16.244 1.00 93.69 260 ASP A CA 1
ATOM 2137 C C . ASP A 1 260 ? -2.700 6.276 15.631 1.00 93.69 260 ASP A C 1
ATOM 2139 O O . ASP A 1 260 ? -2.976 6.463 14.448 1.00 93.69 260 ASP A O 1
ATOM 2143 N N . ASN A 1 261 ? -2.306 7.260 16.440 1.00 79.81 261 ASN A N 1
ATOM 2144 C CA . ASN A 1 261 ? -2.448 8.690 16.136 1.00 79.81 261 ASN A CA 1
ATOM 2145 C C . ASN A 1 261 ? -3.926 9.138 16.098 1.00 79.81 261 ASN A C 1
ATOM 2147 O O . ASN A 1 261 ? -4.824 8.411 16.520 1.00 79.81 261 ASN A O 1
ATOM 2151 N N . GLY A 1 262 ? -4.165 10.387 15.691 1.00 81.75 262 GLY A N 1
ATOM 2152 C CA . GLY A 1 262 ? -5.516 10.929 15.531 1.00 81.75 262 GLY A CA 1
ATOM 2153 C C . GLY A 1 262 ? -6.230 10.380 14.293 1.00 81.75 262 GLY A C 1
ATOM 2154 O O . GLY A 1 262 ? -5.612 9.790 13.409 1.00 81.75 262 GLY A O 1
ATOM 2155 N N . MET A 1 263 ? -7.537 10.616 14.218 1.00 87.25 263 MET A N 1
ATOM 2156 C CA . MET A 1 263 ? -8.359 10.304 13.048 1.00 87.25 263 MET A CA 1
ATOM 2157 C C . MET A 1 263 ? -8.470 11.510 12.117 1.00 87.25 263 MET A C 1
ATOM 2159 O O . MET A 1 263 ? -8.541 12.654 12.567 1.00 87.25 263 MET A O 1
ATOM 2163 N N . ILE A 1 264 ? -8.512 11.235 10.816 1.00 90.75 264 ILE A N 1
ATOM 2164 C CA . ILE A 1 264 ? -8.784 12.235 9.787 1.00 90.75 264 ILE A CA 1
ATOM 2165 C C . ILE A 1 264 ? -10.258 12.118 9.420 1.00 90.75 264 ILE A C 1
ATOM 2167 O O . ILE A 1 264 ? -10.727 11.040 9.056 1.00 90.75 264 ILE A O 1
ATOM 2171 N N . PHE A 1 265 ? -10.978 13.231 9.498 1.00 91.69 265 PHE A N 1
ATOM 2172 C CA . PHE A 1 265 ? -12.363 13.320 9.059 1.00 91.69 265 PHE A CA 1
ATOM 2173 C C . PHE A 1 265 ? -12.456 14.153 7.788 1.00 91.69 265 PHE A C 1
ATOM 2175 O O . PHE A 1 265 ? -11.916 15.258 7.723 1.00 91.69 265 PHE A O 1
ATOM 2182 N N . ALA A 1 266 ? -13.148 13.620 6.787 1.00 89.25 266 ALA A N 1
ATOM 2183 C CA . ALA A 1 266 ? -13.471 14.329 5.562 1.00 89.25 266 ALA A CA 1
ATOM 2184 C C . ALA A 1 266 ? -14.882 14.916 5.674 1.00 89.25 266 ALA A C 1
ATOM 2186 O O . ALA A 1 266 ? -15.852 14.186 5.876 1.00 89.25 266 ALA A O 1
ATOM 2187 N N . PHE A 1 267 ? -14.981 16.236 5.534 1.00 83.31 267 PHE A N 1
ATOM 2188 C CA . PHE A 1 267 ? -16.247 16.967 5.421 1.00 83.31 267 PHE A CA 1
ATOM 2189 C C . PHE A 1 267 ? -16.325 17.799 4.125 1.00 83.31 267 PHE A C 1
ATOM 2191 O O . PHE A 1 267 ? -17.365 18.376 3.859 1.00 83.31 267 PHE A O 1
ATOM 2198 N N . ASP A 1 268 ? -15.258 17.788 3.302 1.00 71.69 268 ASP A N 1
ATOM 2199 C CA . ASP A 1 268 ? -15.030 18.493 2.020 1.00 71.69 268 ASP A CA 1
ATOM 2200 C C . ASP A 1 268 ? -15.255 20.019 2.043 1.00 71.69 268 ASP A C 1
ATOM 2202 O O . ASP A 1 268 ? -14.332 20.789 1.770 1.00 71.69 268 ASP A O 1
ATOM 2206 N N . HIS A 1 269 ? -16.449 20.475 2.409 1.00 69.19 269 HIS A N 1
ATOM 2207 C CA . HIS A 1 269 ? -16.798 21.877 2.574 1.00 69.19 269 HIS A CA 1
ATOM 2208 C C . HIS A 1 269 ? -17.470 22.106 3.922 1.00 69.19 269 HIS A C 1
ATOM 2210 O O . HIS A 1 269 ? -18.366 21.379 4.311 1.00 69.19 269 HIS A O 1
ATOM 2216 N N . ILE A 1 270 ? -17.109 23.192 4.612 1.00 65.12 270 ILE A N 1
ATOM 2217 C CA . ILE A 1 270 ? -17.710 23.572 5.907 1.00 65.12 270 ILE A CA 1
ATOM 2218 C C . ILE A 1 270 ? -19.230 23.835 5.843 1.00 65.12 270 ILE A C 1
ATOM 2220 O O . ILE A 1 270 ? -19.866 24.043 6.869 1.00 65.12 270 ILE A O 1
ATOM 2224 N N . LYS A 1 271 ? -19.786 23.915 4.629 1.00 67.06 271 LYS A N 1
ATOM 2225 C CA . LYS A 1 271 ? -21.216 24.111 4.374 1.00 67.06 271 LYS A CA 1
ATOM 2226 C C . LYS A 1 271 ? -21.993 22.792 4.285 1.00 67.06 271 LYS A C 1
ATOM 2228 O O . LYS A 1 271 ? -23.220 22.862 4.306 1.00 67.06 271 LYS A O 1
ATOM 2233 N N . ASP A 1 272 ? -21.296 21.666 4.125 1.00 57.31 272 ASP A N 1
ATOM 2234 C CA . ASP A 1 272 ? -21.869 20.314 4.126 1.00 57.31 272 ASP A CA 1
ATOM 2235 C C . ASP A 1 272 ? -22.084 19.819 5.564 1.00 57.31 272 ASP A C 1
ATOM 2237 O O . ASP A 1 272 ? -23.055 19.055 5.768 1.00 57.31 272 ASP A O 1
#

pLDDT: mean 85.34, std 22.08, range [25.23, 98.88]

Secondary structure (DSSP, 8-state):
-----------------PPP---------------SS-TT---EEEEEEHHHHH-S---S--HHHHHHHHHHHHTT-EEEE-SSSTTGGG-SEEEEE---TT----HHHHTSTTEEEESHHHHGGGPPPPPHHHHTSPP-TTTTHHHHHHH--SHHHHHHTHHHHTEEEE-SEE--SS--TT-TTTT--SBEE-S-GGGT--TTSSEEEE--SSGGGBTTHHHHHHHHHHTT-EEEESSPEEGGG--HHHHHHHHHSEESSPPPEE-SSTT-

Radius of gyration: 22.02 Å; chains: 1; bounding box: 44×71×62 Å